Protein AF-A0A382BC80-F1 (afdb_monomer_lite)

Secondary structure (DSSP, 8-state):
------S-TT---EE--EEEEE-TTS-EEEEE---EE-TTPEEE-HHHHHHHHHHHHTHHHHHHTT-TT--SS--TT--HHHHH-SSBPTTT-SBHHHHHHHHHHHS-TTT-EEEHHHHHHHHHHHHHHTTTTSTTTTT--B-----TTTTSHHHHHHHHHHSGGGTB----TTTTTTS-TTTTT--TT-STTTGGGTSSSTTHHHHHHHHHHHHHGGGSPTT-TT-----SSHHHHHHHHHHHHHHTS--HHHHHHHHHTTHHHHHHHHHTTTSPPTTT--S--TTS--GGGGGSSPPPPP--GGGSGGGTSPPPPPGGGHHHHHHHH---------

Foldseek 3Di:
DPDPPPPDLFAWDWAWDKDWDADPVRDIAIDTDQTGTQRLAREAAPVVLVVQLVVQQCVLQVVVVPDPPDPDDRDRPDGLCVVQHQQADPPPRGGRSSVVSLVCLQVVNNRRYDYVLVVVVVCVVVVQVRQPPHPCNVPAADQEAQPVNCPDPRVLVSNVVVVCNVRYDFDDDCPCVPAPPVPVVGTQNRALLRVLCYDCNLCVLLVLQLVVQQVLLVVDPPPPPLSQADRPGSVSSNSSSSQCSVAWDDGSVSNCVSVVVSPVSVVQCVVVVNDDRPPSSPPPDPPPDDPVCPPPDDDPDRQDSCNDPSNVDRIDHGPSSPVSCCVVPPDPPPPPPD

Organism: NCBI:txid408172

Radius of gyration: 24.52 Å; chains: 1; bounding box: 61×73×69 Å

pLDDT: mean 74.84, std 18.4, range [27.25, 95.31]

Sequence (338 aa):
MPSTPVKNQKEARGCFLVAGGLDENGDLTVNKARPLCYNEQMVVGPVTFQEALDAEAERPKKETRRRPGWTSGGKDGATYQAEFGSDPDPVTGRPKYEEEIRKKVQDRSKDAKRCVTDLIDYCIEQGKEMYDGTDGEDKWMCYHDALPAWNSKEAQDHLKKTGYQDRFIRIVGKNNSKVAKIYKDSKPGSSQEMSRGCDSFGFAHFEVAMHQNLVVSTVFPYGDERRVFNRGTPKECWYLMDETWMHCAPTAESLVQDFEGFVPVCEKVVEEKGHLVPDEDFRTGRRYVRAADKWKGFRKTNVKARDTIATQTMPKVHPLLKDAEEIFFGDDTDSDDE

Structure (mmCIF, N/CA/C/O backbone):
data_AF-A0A382BC80-F1
#
_entry.id   AF-A0A382BC80-F1
#
loop_
_atom_site.group_PDB
_atom_site.id
_atom_site.type_symbol
_atom_site.label_atom_id
_atom_site.label_alt_id
_atom_site.label_comp_id
_atom_site.label_asym_id
_atom_site.label_entity_id
_atom_site.label_seq_id
_atom_site.pdbx_PDB_ins_code
_atom_site.Cartn_x
_atom_site.Cartn_y
_atom_site.Cartn_z
_atom_site.occupancy
_atom_site.B_iso_or_equiv
_atom_site.auth_seq_id
_atom_site.auth_comp_id
_atom_site.auth_asym_id
_atom_site.auth_atom_id
_atom_site.pdbx_PDB_model_num
ATOM 1 N N . MET A 1 1 ? 2.949 10.750 21.935 1.00 27.25 1 MET A N 1
ATOM 2 C CA . MET A 1 1 ? 3.232 9.413 21.351 1.00 27.25 1 MET A CA 1
ATOM 3 C C . MET A 1 1 ? 4.403 9.551 20.383 1.00 27.25 1 MET A C 1
ATOM 5 O O . MET A 1 1 ? 4.570 10.657 19.879 1.00 27.25 1 MET A O 1
ATOM 9 N N . PRO A 1 2 ? 5.198 8.505 20.097 1.00 29.16 2 PRO A N 1
ATOM 10 C CA . PRO A 1 2 ? 6.164 8.551 19.004 1.00 29.16 2 PRO A CA 1
ATOM 11 C C . PRO A 1 2 ? 5.426 8.408 17.665 1.00 29.16 2 PRO A C 1
ATOM 13 O O . PRO A 1 2 ? 5.221 7.300 17.173 1.00 29.16 2 PRO A O 1
ATOM 16 N N . SER A 1 3 ? 5.005 9.528 17.078 1.00 35.59 3 SER A N 1
ATOM 17 C CA . SER A 1 3 ? 4.735 9.570 15.641 1.00 35.59 3 SER A CA 1
ATOM 18 C C . SER A 1 3 ? 6.051 9.314 14.909 1.00 35.59 3 SER A C 1
ATOM 20 O O . SER A 1 3 ? 7.062 9.938 15.229 1.00 35.59 3 SER A O 1
ATOM 22 N N . THR A 1 4 ? 6.068 8.391 13.948 1.00 35.22 4 THR A N 1
ATOM 23 C CA . THR A 1 4 ? 7.231 8.201 13.071 1.00 35.22 4 THR A CA 1
ATOM 24 C C . THR A 1 4 ? 7.348 9.441 12.182 1.00 35.22 4 THR A C 1
ATOM 26 O O . THR A 1 4 ? 6.479 9.633 11.328 1.00 35.22 4 THR A O 1
ATOM 29 N N . PRO A 1 5 ? 8.361 10.315 12.348 1.00 34.22 5 PRO A N 1
ATOM 30 C CA . PRO A 1 5 ? 8.456 11.510 11.524 1.00 34.22 5 PRO A CA 1
ATOM 31 C C . PRO A 1 5 ? 8.799 11.082 10.098 1.00 34.22 5 PRO A C 1
ATOM 33 O O . PRO A 1 5 ? 9.716 10.278 9.906 1.00 34.22 5 PRO A O 1
ATOM 36 N N . VAL A 1 6 ? 8.076 11.604 9.103 1.00 38.03 6 VAL A N 1
ATOM 37 C CA . VAL A 1 6 ? 8.356 11.323 7.688 1.00 38.03 6 VAL A CA 1
ATOM 38 C C . VAL A 1 6 ? 9.756 11.835 7.370 1.00 38.03 6 VAL A C 1
ATOM 40 O O . VAL A 1 6 ? 9.992 13.040 7.320 1.00 38.03 6 VAL A O 1
ATOM 43 N N . LYS A 1 7 ? 10.704 10.906 7.222 1.00 35.88 7 LYS A N 1
ATOM 44 C CA . LYS A 1 7 ? 12.125 11.249 7.149 1.00 35.88 7 LYS A CA 1
ATOM 45 C C . LYS A 1 7 ? 12.532 11.779 5.777 1.00 35.88 7 LYS A C 1
ATOM 47 O O . LYS A 1 7 ? 13.457 12.580 5.702 1.00 35.88 7 LYS A O 1
ATOM 52 N N . ASN A 1 8 ? 11.799 11.390 4.733 1.00 43.62 8 ASN A N 1
ATOM 53 C CA . ASN A 1 8 ? 11.882 11.964 3.398 1.00 43.62 8 ASN A CA 1
ATOM 54 C C . ASN A 1 8 ? 10.460 12.233 2.872 1.00 43.62 8 ASN A C 1
ATOM 56 O O . ASN A 1 8 ? 9.680 11.302 2.696 1.00 43.62 8 ASN A O 1
ATOM 60 N N . GLN A 1 9 ? 10.133 13.483 2.525 1.00 45.62 9 GLN A N 1
ATOM 61 C CA . GLN A 1 9 ? 8.932 13.835 1.735 1.00 45.62 9 GLN A CA 1
ATOM 62 C C . GLN A 1 9 ? 9.118 13.489 0.237 1.00 45.62 9 GLN A C 1
ATOM 64 O O . GLN A 1 9 ? 8.720 14.240 -0.644 1.00 45.62 9 GLN A O 1
ATOM 69 N N . LYS A 1 10 ? 9.823 12.388 -0.057 1.00 62.50 10 LYS A N 1
ATOM 70 C CA . LYS A 1 10 ? 10.202 11.943 -1.410 1.00 62.50 10 LYS A CA 1
ATOM 71 C C . LYS A 1 10 ? 10.087 10.420 -1.587 1.00 62.50 10 LYS A C 1
ATOM 73 O O . LYS A 1 10 ? 10.739 9.841 -2.447 1.00 62.50 10 LYS A O 1
ATOM 78 N N . GLU A 1 11 ? 9.296 9.771 -0.741 1.00 75.00 11 GLU A N 1
ATOM 79 C CA . GLU A 1 11 ? 9.032 8.332 -0.793 1.00 75.00 11 GLU A CA 1
ATOM 80 C C . GLU A 1 11 ? 7.699 8.087 -1.511 1.00 75.00 11 GLU A C 1
ATOM 82 O O . GLU A 1 11 ? 6.689 8.695 -1.146 1.00 75.00 11 GLU A O 1
ATOM 87 N N . ALA A 1 12 ? 7.699 7.196 -2.507 1.00 82.44 12 ALA A N 1
ATOM 88 C CA . ALA A 1 12 ? 6.468 6.634 -3.056 1.00 82.44 12 ALA A CA 1
ATOM 89 C C . ALA A 1 12 ? 5.866 5.642 -2.046 1.00 82.44 12 ALA A C 1
ATOM 91 O O . ALA A 1 12 ? 6.607 4.939 -1.352 1.00 82.44 12 ALA A O 1
ATOM 92 N N . ARG A 1 13 ? 4.538 5.646 -1.891 1.00 85.12 13 ARG A N 1
ATOM 93 C CA . ARG A 1 13 ? 3.821 4.935 -0.823 1.00 85.12 13 ARG A CA 1
ATOM 94 C C . ARG A 1 13 ? 2.393 4.592 -1.231 1.00 85.12 13 ARG A C 1
ATOM 96 O O . ARG A 1 13 ? 1.655 5.459 -1.696 1.00 85.12 13 ARG A O 1
ATOM 103 N N . GLY A 1 14 ? 1.975 3.370 -0.925 1.00 88.69 14 GLY A N 1
ATOM 104 C CA . GLY A 1 14 ? 0.593 2.935 -1.071 1.00 88.69 14 GLY A CA 1
ATOM 105 C C . GLY A 1 14 ? 0.314 1.617 -0.359 1.00 88.69 14 GLY A C 1
ATOM 106 O O . GLY A 1 14 ? 1.230 1.006 0.195 1.00 88.69 14 GLY A O 1
ATOM 107 N N . CYS A 1 15 ? -0.951 1.199 -0.367 1.00 89.31 15 CYS A N 1
ATOM 108 C CA . CYS A 1 15 ? -1.377 -0.113 0.112 1.00 89.31 15 CYS A CA 1
ATOM 109 C C . CYS A 1 15 ? -1.493 -1.067 -1.080 1.00 89.31 15 CYS A C 1
ATOM 111 O O . CYS A 1 15 ? -2.318 -0.863 -1.971 1.00 89.31 15 CYS A O 1
ATOM 113 N N . PHE A 1 16 ? -0.644 -2.089 -1.078 1.00 88.88 16 PHE A N 1
ATOM 114 C CA . PHE A 1 16 ? -0.588 -3.151 -2.073 1.00 88.88 16 PHE A CA 1
ATOM 115 C C . PHE A 1 16 ? -1.300 -4.373 -1.484 1.00 88.88 16 PHE A C 1
ATOM 117 O O . PHE A 1 16 ? -1.010 -4.748 -0.348 1.00 88.88 16 PHE A O 1
ATOM 124 N N . LEU A 1 17 ? -2.254 -4.952 -2.216 1.00 89.12 17 LEU A N 1
ATOM 125 C CA . LEU A 1 17 ? -3.055 -6.092 -1.759 1.00 89.12 17 LEU A CA 1
ATOM 126 C C . LEU A 1 17 ? -3.102 -7.163 -2.840 1.00 89.12 17 LEU A C 1
ATOM 128 O O . LEU A 1 17 ? -3.272 -6.857 -4.024 1.00 89.12 17 LEU A O 1
ATOM 132 N N . VAL A 1 18 ? -2.961 -8.412 -2.412 1.00 87.75 18 VAL A N 1
ATOM 133 C CA . VAL A 1 18 ? -2.912 -9.576 -3.288 1.00 87.75 18 VAL A CA 1
ATOM 134 C C . VAL A 1 18 ? -3.436 -10.812 -2.567 1.00 87.75 18 VAL A C 1
ATOM 136 O O . VAL A 1 18 ? -3.191 -10.992 -1.374 1.00 87.75 18 VAL A O 1
ATOM 139 N N . ALA A 1 19 ? -4.137 -11.657 -3.312 1.00 86.38 19 ALA A N 1
ATOM 140 C CA . ALA A 1 19 ? -4.611 -12.968 -2.905 1.00 86.38 19 ALA A CA 1
ATOM 141 C C . ALA A 1 19 ? -4.027 -14.037 -3.839 1.00 86.38 19 ALA A C 1
ATOM 143 O O . ALA A 1 19 ? -3.973 -13.844 -5.054 1.00 86.38 19 ALA A O 1
ATOM 144 N N . GLY A 1 20 ? -3.603 -15.164 -3.267 1.00 81.19 20 GLY A N 1
ATOM 145 C CA . GLY A 1 20 ? -3.364 -16.398 -4.016 1.00 81.19 20 GLY A CA 1
ATOM 146 C C . GLY A 1 20 ? -4.635 -17.246 -4.051 1.00 81.19 20 GLY A C 1
ATOM 147 O O . GLY A 1 20 ? -5.389 -17.259 -3.073 1.00 81.19 20 GLY A O 1
ATOM 148 N N . GLY A 1 21 ? -4.863 -17.950 -5.156 1.00 77.88 21 GLY A N 1
ATOM 149 C CA . GLY A 1 21 ? -6.016 -18.828 -5.351 1.00 77.88 21 GLY A CA 1
ATOM 150 C C . GLY A 1 21 ? -5.695 -20.038 -6.227 1.00 77.88 21 GLY A C 1
ATOM 151 O O . GLY A 1 21 ? -4.556 -20.229 -6.655 1.00 77.88 21 GLY A O 1
ATOM 152 N N . LEU A 1 22 ? -6.726 -20.837 -6.494 1.00 80.31 22 LEU A N 1
ATOM 153 C CA . LEU A 1 22 ? -6.746 -21.865 -7.534 1.00 80.31 22 LEU A CA 1
ATOM 154 C C . LEU A 1 22 ? -7.885 -21.530 -8.502 1.00 80.31 22 LEU A C 1
ATOM 156 O O . LEU A 1 22 ? -8.909 -21.000 -8.064 1.00 80.31 22 LEU A O 1
ATOM 160 N N . ASP A 1 23 ? -7.705 -21.798 -9.792 1.00 80.69 23 ASP A N 1
ATOM 161 C CA . ASP A 1 23 ? -8.778 -21.680 -10.786 1.00 80.69 23 ASP A CA 1
ATOM 162 C C . ASP A 1 23 ? -9.662 -22.947 -10.858 1.00 80.69 23 ASP A C 1
ATOM 164 O O . ASP A 1 23 ? -9.546 -23.863 -10.042 1.00 80.69 23 ASP A O 1
ATOM 168 N N . GLU A 1 24 ? -10.555 -23.009 -11.851 1.00 79.88 24 GLU A N 1
ATOM 169 C CA . GLU A 1 24 ? -11.426 -24.168 -12.102 1.00 79.88 24 GLU A CA 1
ATOM 170 C C . GLU A 1 24 ? -10.680 -25.446 -12.542 1.00 79.88 24 GLU A C 1
ATOM 172 O O . GLU A 1 24 ? -11.234 -26.543 -12.438 1.00 79.88 24 GLU A O 1
ATOM 177 N N . ASN A 1 25 ? -9.428 -25.325 -12.995 1.00 84.12 25 ASN A N 1
ATOM 178 C CA . ASN A 1 25 ? -8.555 -26.435 -13.385 1.00 84.12 25 ASN A CA 1
ATOM 179 C C . ASN A 1 25 ? -7.682 -26.925 -12.213 1.00 84.12 25 ASN A C 1
ATOM 181 O O . ASN A 1 25 ? -7.168 -28.046 -12.251 1.00 84.12 25 ASN A O 1
ATOM 185 N N . GLY A 1 26 ? -7.548 -26.114 -11.159 1.00 79.56 26 GLY A N 1
ATOM 186 C CA . GLY A 1 26 ? -6.637 -26.338 -10.038 1.00 79.56 26 GLY A CA 1
ATOM 187 C C . GLY A 1 26 ? -5.258 -25.697 -10.226 1.00 79.56 26 GLY A C 1
ATOM 188 O O . GLY A 1 26 ? -4.344 -26.022 -9.466 1.00 79.56 26 GLY A O 1
ATOM 189 N N . ASP A 1 27 ? -5.099 -24.799 -11.200 1.00 81.88 27 ASP A N 1
ATOM 190 C CA . ASP A 1 27 ? -3.867 -24.049 -11.441 1.00 81.88 27 ASP A CA 1
ATOM 191 C C . ASP A 1 27 ? -3.770 -22.818 -10.522 1.00 81.88 27 ASP A C 1
ATOM 193 O O . ASP A 1 27 ? -4.765 -22.182 -10.164 1.00 81.88 27 ASP A O 1
ATOM 197 N N . LEU A 1 28 ? -2.542 -22.471 -10.124 1.00 81.81 28 LEU A N 1
ATOM 198 C CA . LEU A 1 28 ? -2.263 -21.376 -9.192 1.00 81.81 28 LEU A CA 1
ATOM 199 C C . LEU A 1 28 ? -2.546 -20.000 -9.812 1.00 81.81 28 LEU A C 1
ATOM 201 O O . LEU A 1 28 ? -1.935 -19.606 -10.805 1.00 81.81 28 LEU A O 1
ATOM 205 N N . THR A 1 29 ? -3.413 -19.222 -9.163 1.00 84.25 29 THR A N 1
ATOM 206 C CA . THR A 1 29 ? -3.808 -17.874 -9.599 1.00 84.25 29 THR A CA 1
ATOM 207 C C . THR A 1 29 ? -3.410 -16.787 -8.603 1.00 84.25 29 THR A C 1
ATOM 209 O O . THR A 1 29 ? -3.150 -17.041 -7.424 1.00 84.25 29 THR A O 1
ATOM 212 N N . VAL A 1 30 ? -3.339 -15.544 -9.094 1.00 85.94 30 VAL A N 1
ATOM 213 C CA . VAL A 1 30 ? -2.952 -14.363 -8.313 1.00 85.94 30 VAL A CA 1
ATOM 214 C C . VAL A 1 30 ? -3.874 -13.174 -8.606 1.00 85.94 30 VAL A C 1
ATOM 216 O O . VAL A 1 30 ? -3.756 -12.508 -9.637 1.00 85.94 30 VAL A O 1
ATOM 219 N N . ASN A 1 31 ? -4.772 -12.871 -7.667 1.00 88.62 31 ASN A N 1
ATOM 220 C CA . ASN A 1 31 ? -5.699 -11.740 -7.749 1.00 88.62 31 ASN A CA 1
ATOM 221 C C . ASN A 1 31 ? -5.071 -10.512 -7.075 1.00 88.62 31 ASN A C 1
ATOM 223 O O . ASN A 1 31 ? -4.723 -10.559 -5.896 1.00 88.62 31 ASN A O 1
ATOM 227 N N . LYS A 1 32 ? -4.907 -9.406 -7.812 1.00 90.38 32 LYS A N 1
ATOM 228 C CA . LYS A 1 32 ? -4.209 -8.188 -7.354 1.00 90.38 32 LYS A CA 1
ATOM 229 C C . LYS A 1 32 ? -5.126 -6.973 -7.395 1.00 90.38 32 LYS A C 1
ATOM 231 O O . LYS A 1 32 ? -5.686 -6.663 -8.441 1.00 90.38 32 LYS A O 1
ATOM 236 N N . ALA A 1 33 ? -5.202 -6.252 -6.279 1.00 92.38 33 ALA A N 1
ATOM 237 C CA . ALA A 1 33 ? -5.835 -4.939 -6.223 1.00 92.38 33 ALA A CA 1
ATOM 238 C C . ALA A 1 33 ? -4.963 -3.914 -6.946 1.00 92.38 33 ALA A C 1
ATOM 240 O O . ALA A 1 33 ? -3.729 -4.005 -6.866 1.00 92.38 33 ALA A O 1
ATOM 241 N N . ARG A 1 34 ? -5.578 -2.883 -7.541 1.00 92.94 34 ARG A N 1
ATOM 242 C CA . ARG A 1 34 ? -4.823 -1.712 -8.004 1.00 92.94 34 ARG A CA 1
ATOM 243 C C . ARG A 1 34 ? -4.372 -0.878 -6.795 1.00 92.94 34 ARG A C 1
ATOM 245 O O . ARG A 1 34 ? -5.235 -0.314 -6.129 1.00 92.94 34 ARG A O 1
ATOM 252 N N . PRO A 1 35 ? -3.063 -0.753 -6.507 1.00 92.69 35 PRO A N 1
ATOM 253 C CA . PRO A 1 35 ? -2.572 -0.219 -5.238 1.00 92.69 35 PRO A CA 1
ATOM 254 C C . PRO A 1 35 ? -3.135 1.155 -4.840 1.00 92.69 35 PRO A C 1
ATOM 256 O O . PRO A 1 35 ? -3.089 2.122 -5.603 1.00 92.69 35 PRO A O 1
ATOM 259 N N . LEU A 1 36 ? -3.594 1.283 -3.590 1.00 92.25 36 LEU A N 1
ATOM 260 C CA . LEU A 1 36 ? -4.103 2.550 -3.059 1.00 92.25 36 LEU A CA 1
ATOM 261 C C . LEU A 1 36 ? -2.944 3.513 -2.792 1.00 92.25 36 LEU A C 1
ATOM 263 O O . LEU A 1 36 ? -2.253 3.404 -1.776 1.00 92.25 36 LEU A O 1
ATOM 267 N N . CYS A 1 37 ? -2.764 4.487 -3.679 1.00 90.62 37 CYS A N 1
ATOM 268 C CA . CYS A 1 37 ? -1.764 5.541 -3.546 1.00 90.62 37 CYS A CA 1
ATOM 269 C C . CYS A 1 37 ? -2.016 6.441 -2.319 1.00 90.62 37 CYS A C 1
ATOM 271 O O . CYS A 1 37 ? -3.111 6.976 -2.129 1.00 90.62 37 CYS A O 1
ATOM 273 N N . TYR A 1 38 ? -0.972 6.668 -1.519 1.00 88.44 38 TYR A N 1
ATOM 274 C CA . TYR A 1 38 ? -0.916 7.716 -0.491 1.00 88.44 38 TYR A CA 1
ATOM 275 C C . TYR A 1 38 ? 0.472 8.386 -0.436 1.00 88.44 38 TYR A C 1
ATOM 277 O O . TYR A 1 38 ? 1.005 8.709 0.630 1.00 88.44 38 TYR A O 1
ATOM 285 N N . ASN A 1 39 ? 1.065 8.616 -1.614 1.00 85.62 39 ASN A N 1
ATOM 286 C CA . ASN A 1 39 ? 2.289 9.405 -1.792 1.00 85.62 39 ASN A CA 1
ATOM 287 C C . ASN A 1 39 ? 2.233 10.724 -1.006 1.00 85.62 39 ASN A C 1
ATOM 289 O O . ASN A 1 39 ? 1.199 11.382 -0.967 1.00 85.62 39 ASN A O 1
ATOM 293 N N . GLU A 1 40 ? 3.354 11.116 -0.394 1.00 81.31 40 GLU A N 1
ATOM 294 C CA . GLU A 1 40 ? 3.505 12.342 0.419 1.00 81.31 40 GLU A CA 1
ATOM 295 C C . GLU A 1 40 ? 2.624 12.414 1.695 1.00 81.31 40 GLU A C 1
ATOM 297 O O . GLU A 1 40 ? 2.912 13.211 2.591 1.00 81.31 40 GLU A O 1
ATOM 302 N N . GLN A 1 41 ? 1.628 11.535 1.863 1.00 86.81 41 GLN A N 1
ATOM 303 C CA . GLN A 1 41 ? 0.736 11.495 3.024 1.00 86.81 41 GLN A CA 1
ATOM 304 C C . GLN A 1 41 ? 1.353 10.748 4.223 1.00 86.81 41 GLN A C 1
ATOM 306 O O . GLN A 1 41 ? 2.115 9.779 4.103 1.00 86.81 41 GLN A O 1
ATOM 311 N N . MET A 1 42 ? 0.985 11.191 5.427 1.00 88.88 42 MET A N 1
ATOM 312 C CA . MET A 1 42 ? 1.214 10.490 6.689 1.00 88.88 42 MET A CA 1
ATOM 313 C C . MET A 1 42 ? -0.045 9.702 7.079 1.00 88.88 42 MET A C 1
ATOM 315 O O . MET A 1 42 ? -1.099 10.293 7.312 1.00 88.88 42 MET A O 1
ATOM 319 N N . VAL A 1 43 ? 0.064 8.377 7.203 1.00 90.06 43 VAL A N 1
ATOM 320 C CA . VAL A 1 43 ? -1.019 7.546 7.756 1.00 90.06 43 VAL A CA 1
ATOM 321 C C . VAL A 1 43 ? -1.140 7.815 9.261 1.00 90.06 43 VAL A C 1
ATOM 323 O O . VAL A 1 43 ? -0.171 7.652 10.006 1.00 90.06 43 VAL A O 1
ATOM 326 N N . VAL A 1 44 ? -2.323 8.235 9.712 1.00 92.44 44 VAL A N 1
ATOM 327 C CA . VAL A 1 44 ? -2.617 8.607 11.108 1.00 92.44 44 VAL A CA 1
ATOM 328 C C . VAL A 1 44 ? -3.847 7.873 11.652 1.00 92.44 44 VAL A C 1
ATOM 330 O O . VAL A 1 44 ? -4.681 7.374 10.898 1.00 92.44 44 VAL A O 1
ATOM 333 N N . GLY A 1 45 ? -3.957 7.790 12.982 1.00 93.38 45 GLY A N 1
ATOM 334 C CA . GLY A 1 45 ? -5.140 7.233 13.646 1.00 93.38 45 GLY A CA 1
ATOM 335 C C . GLY A 1 45 ? -6.351 8.180 13.582 1.00 93.38 45 GLY A C 1
ATOM 336 O O . GLY A 1 45 ? -6.157 9.380 13.364 1.00 93.38 45 GLY A O 1
ATOM 337 N N . PRO A 1 46 ? -7.582 7.685 13.825 1.00 94.50 46 PRO A N 1
ATOM 338 C CA . PRO A 1 46 ? -8.814 8.456 13.620 1.00 94.50 46 PRO A CA 1
ATOM 339 C C . PRO A 1 46 ? -8.865 9.792 14.366 1.00 94.50 46 PRO A C 1
ATOM 341 O O . PRO A 1 46 ? -9.258 10.795 13.782 1.00 94.50 46 PRO A O 1
ATOM 344 N N . VAL A 1 47 ? -8.400 9.831 15.621 1.00 94.44 47 VAL A N 1
ATOM 345 C CA . VAL 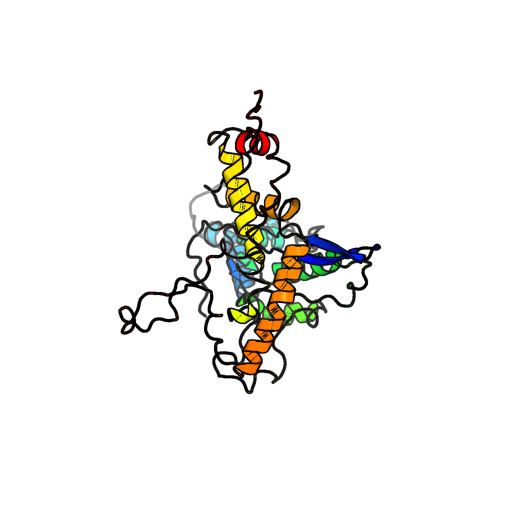A 1 47 ? -8.377 11.059 16.441 1.00 94.44 47 VAL A CA 1
ATOM 346 C C . VAL A 1 47 ? -7.542 12.151 15.768 1.00 94.44 47 VAL A C 1
ATOM 348 O O . VAL A 1 47 ? -8.038 13.241 15.519 1.00 94.44 47 VAL A O 1
ATOM 351 N N . THR A 1 48 ? -6.304 11.836 15.382 1.00 93.62 48 THR A N 1
ATOM 352 C CA . THR A 1 48 ? -5.387 12.786 14.728 1.00 93.62 48 THR A CA 1
ATOM 353 C C . THR A 1 48 ? -5.788 13.129 13.293 1.00 93.62 48 THR A C 1
ATOM 355 O O . THR A 1 48 ? -5.348 14.147 12.754 1.00 93.62 48 THR A O 1
ATOM 358 N N . PHE A 1 49 ? -6.639 12.315 12.663 1.00 94.69 49 PHE A N 1
ATOM 359 C CA . PHE A 1 49 ? -7.294 12.706 11.421 1.00 94.69 49 PHE A CA 1
ATOM 360 C C . PHE A 1 49 ? -8.416 13.721 11.681 1.00 94.69 49 PHE A C 1
ATOM 362 O O . PHE A 1 49 ? -8.429 14.770 11.042 1.00 94.69 49 PHE A O 1
ATOM 369 N N . GLN A 1 50 ? -9.289 13.472 12.664 1.00 93.94 50 GLN A N 1
ATOM 370 C CA . GLN A 1 50 ? -10.362 14.397 13.042 1.00 93.94 50 GLN A CA 1
ATOM 371 C C . GLN A 1 50 ? -9.815 15.755 13.507 1.00 93.94 50 GLN A C 1
ATOM 373 O O . GLN A 1 50 ? -10.252 16.783 13.005 1.00 93.94 50 GLN A O 1
ATOM 378 N N . GLU A 1 51 ? -8.774 15.768 14.347 1.00 93.94 51 GLU A N 1
ATOM 379 C CA . GLU A 1 51 ? -8.056 16.988 14.757 1.00 93.94 51 GLU A CA 1
ATOM 380 C C . GLU A 1 51 ? -7.587 17.830 13.552 1.00 93.94 51 GLU A C 1
ATOM 382 O O . GLU A 1 51 ? -7.555 19.061 13.622 1.00 93.94 51 GLU A O 1
ATOM 387 N N . ALA A 1 52 ? -7.229 17.186 12.433 1.00 92.94 52 ALA A N 1
ATOM 388 C CA . ALA A 1 52 ? -6.823 17.863 11.204 1.00 92.94 52 ALA A CA 1
ATOM 389 C C . ALA A 1 52 ? -8.017 18.353 10.362 1.00 92.94 52 ALA A C 1
ATOM 391 O O . ALA A 1 52 ? -7.925 19.441 9.790 1.00 92.94 52 ALA A O 1
ATOM 392 N N . LEU A 1 53 ? -9.125 17.599 10.314 1.00 92.75 53 LEU A N 1
ATOM 393 C CA . LEU A 1 53 ? -10.383 18.037 9.693 1.00 92.75 53 LEU A CA 1
ATOM 394 C C . LEU A 1 53 ? -10.943 19.269 10.421 1.00 92.75 53 LEU A C 1
ATOM 396 O O . LEU A 1 53 ? -11.204 20.288 9.786 1.00 92.75 53 LEU A O 1
ATOM 400 N N . ASP A 1 54 ? -11.039 19.219 11.751 1.00 91.69 54 ASP A N 1
ATOM 401 C CA . ASP A 1 54 ? -11.560 20.303 12.594 1.00 91.69 54 ASP A CA 1
ATOM 402 C C . ASP A 1 54 ? -10.699 21.572 12.471 1.00 91.69 54 ASP A C 1
ATOM 404 O O . ASP A 1 54 ? -11.204 22.691 12.328 1.00 91.69 54 ASP A O 1
ATOM 408 N N . ALA A 1 55 ? -9.369 21.411 12.476 1.00 89.69 55 ALA A N 1
ATOM 409 C CA . ALA A 1 55 ? -8.435 22.521 12.304 1.00 89.69 55 ALA A CA 1
ATOM 410 C C . ALA A 1 55 ? -8.583 23.219 10.940 1.00 89.69 55 ALA A C 1
ATOM 412 O O . ALA A 1 55 ? -8.391 24.440 10.870 1.00 89.69 55 ALA A O 1
ATOM 413 N N . GLU A 1 56 ? -8.935 22.466 9.892 1.00 90.31 56 GLU A N 1
ATOM 414 C CA . GLU A 1 56 ? -9.147 22.969 8.535 1.00 90.31 56 GLU A CA 1
ATOM 415 C C . GLU A 1 56 ? -10.555 23.545 8.325 1.00 90.31 56 GLU A C 1
ATOM 417 O O . GLU A 1 56 ? -10.680 24.608 7.719 1.00 90.31 56 GLU A O 1
ATOM 422 N N . ALA A 1 57 ? -11.599 22.943 8.903 1.00 87.25 57 ALA A N 1
ATOM 423 C CA . ALA A 1 57 ? -12.955 23.502 8.939 1.00 87.25 57 ALA A CA 1
ATOM 424 C C . ALA A 1 57 ? -12.975 24.908 9.573 1.00 87.25 57 ALA A C 1
ATOM 426 O O . ALA A 1 57 ? -13.678 25.816 9.119 1.00 87.25 57 ALA A O 1
ATOM 427 N N . GLU A 1 58 ? -12.137 25.115 10.592 1.00 85.69 58 GLU A N 1
ATOM 428 C CA . GLU A 1 58 ? -11.924 26.403 11.251 1.00 85.69 58 GLU A CA 1
ATOM 429 C C . GLU A 1 58 ? -10.946 27.342 10.516 1.00 85.69 58 GLU A C 1
ATOM 431 O O . GLU A 1 58 ? -10.741 28.478 10.958 1.00 85.69 58 GLU A O 1
ATOM 436 N N . ARG A 1 59 ? -10.306 26.921 9.416 1.00 80.94 59 ARG A N 1
ATOM 437 C CA . ARG A 1 59 ? -9.304 27.741 8.713 1.00 80.94 59 ARG A CA 1
ATOM 438 C C . ARG A 1 59 ? -9.904 28.993 8.046 1.00 80.94 59 ARG A C 1
ATOM 440 O O . ARG A 1 59 ? -9.371 30.072 8.323 1.00 80.94 59 ARG A O 1
ATOM 447 N N . PRO A 1 60 ? -10.998 28.935 7.253 1.00 74.56 60 PRO A N 1
ATOM 448 C CA . PRO A 1 60 ? -11.564 30.128 6.605 1.00 74.56 60 PRO A CA 1
ATOM 449 C C . PRO A 1 60 ? -11.921 31.248 7.599 1.00 74.56 60 PRO A C 1
ATOM 451 O O . PRO A 1 60 ? -11.639 32.422 7.357 1.00 74.56 60 PRO A O 1
ATOM 454 N N . LYS A 1 61 ? -12.425 30.869 8.782 1.00 68.00 61 LYS A N 1
ATOM 455 C CA . LYS A 1 61 ? -12.769 31.760 9.9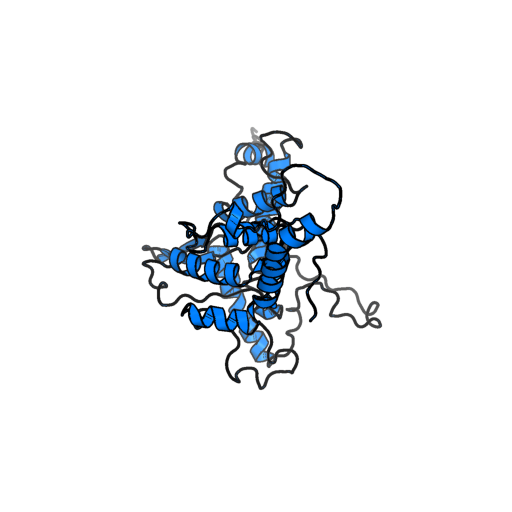09 1.00 68.00 61 LYS A CA 1
ATOM 456 C C . LYS A 1 61 ? -11.550 32.449 10.552 1.00 68.00 61 LYS A C 1
ATOM 458 O O . LYS A 1 61 ? -11.686 33.489 11.198 1.00 68.00 61 LYS A O 1
ATOM 463 N N . LYS A 1 62 ? -10.354 31.863 10.417 1.00 59.00 62 LYS A N 1
ATOM 464 C CA . LYS A 1 62 ? -9.078 32.400 10.932 1.00 59.00 62 LYS A CA 1
ATOM 465 C C . LYS A 1 62 ? -8.350 33.257 9.895 1.00 59.00 62 LYS A C 1
ATOM 467 O O . LYS A 1 62 ? -7.612 34.166 10.273 1.00 59.00 62 LYS A O 1
ATOM 472 N N . GLU A 1 63 ? -8.538 32.970 8.608 1.00 58.62 63 GLU A N 1
ATOM 473 C CA . GLU A 1 63 ? -7.848 33.657 7.511 1.00 58.62 63 GLU A CA 1
ATOM 474 C C . GLU A 1 63 ? -8.492 35.020 7.198 1.00 58.62 63 GLU A C 1
ATOM 476 O O . GLU A 1 63 ? -7.769 36.010 7.074 1.00 58.62 63 GLU A O 1
ATOM 481 N N . THR A 1 64 ? -9.829 35.115 7.239 1.00 53.41 64 THR A N 1
ATOM 482 C CA . THR A 1 64 ? -10.578 36.394 7.233 1.00 53.41 64 THR A CA 1
ATOM 483 C C . THR A 1 64 ? -10.130 37.328 8.362 1.00 53.41 64 THR A C 1
ATOM 485 O O . THR A 1 64 ? -9.752 38.474 8.118 1.00 53.41 64 THR A O 1
ATOM 488 N N . ARG A 1 65 ? -10.043 36.814 9.596 1.00 51.72 65 ARG A N 1
ATOM 489 C CA . ARG A 1 65 ? -9.579 37.560 10.785 1.00 51.72 65 ARG A CA 1
ATOM 490 C C . ARG A 1 65 ? -8.145 38.108 10.705 1.00 51.72 65 ARG A C 1
ATOM 492 O O . ARG A 1 65 ? -7.783 38.932 11.542 1.00 51.72 65 ARG A O 1
ATOM 499 N N . ARG A 1 66 ? -7.311 37.657 9.760 1.00 50.28 66 ARG A N 1
ATOM 500 C CA . ARG A 1 66 ? -5.878 38.009 9.684 1.00 50.28 66 ARG A CA 1
ATOM 501 C C . ARG A 1 66 ? -5.522 39.112 8.683 1.00 50.28 66 ARG A C 1
ATOM 503 O O . ARG A 1 66 ? -4.355 39.499 8.644 1.00 50.28 66 ARG A O 1
ATOM 510 N N . ARG A 1 67 ? -6.471 39.640 7.900 1.00 47.78 67 ARG A N 1
ATOM 511 C CA . ARG A 1 67 ? -6.218 40.724 6.923 1.00 47.78 67 ARG A CA 1
ATOM 512 C C . ARG A 1 67 ? -7.136 41.948 7.111 1.00 47.78 67 ARG A C 1
ATOM 514 O O . ARG A 1 67 ? -7.924 42.253 6.214 1.00 47.78 67 ARG A O 1
ATOM 521 N N . PRO A 1 68 ? -7.027 42.688 8.233 1.00 42.34 68 PRO A N 1
ATOM 522 C CA . PRO A 1 68 ? -7.737 43.955 8.411 1.00 42.34 68 PRO A CA 1
ATOM 523 C C . PRO A 1 68 ? -7.192 45.011 7.432 1.00 42.34 68 PRO A C 1
ATOM 525 O O . PRO A 1 68 ? -6.195 45.670 7.711 1.00 42.34 68 PRO A O 1
ATOM 528 N N . GLY A 1 69 ? -7.825 45.138 6.261 1.00 44.19 69 GLY A N 1
ATOM 529 C CA . GLY A 1 69 ? -7.449 46.117 5.232 1.00 44.19 69 GLY A CA 1
ATOM 530 C C . GLY A 1 69 ? -7.572 45.662 3.772 1.00 44.19 69 GLY A C 1
ATOM 531 O O . GLY A 1 69 ? -7.342 46.479 2.887 1.00 44.19 69 GLY A O 1
ATOM 532 N N . TRP A 1 70 ? -7.934 44.404 3.479 1.00 37.09 70 TRP A N 1
ATOM 533 C CA . TRP A 1 70 ? -8.151 43.950 2.092 1.00 37.09 70 TRP A CA 1
ATOM 534 C C . TRP A 1 70 ? -9.644 43.884 1.739 1.00 37.09 70 TRP A C 1
ATOM 536 O O . TRP A 1 70 ? -10.300 42.851 1.864 1.00 37.09 70 TRP A O 1
ATOM 546 N N . THR A 1 71 ? -10.195 45.022 1.315 1.00 45.16 71 THR A N 1
ATOM 547 C CA . THR A 1 71 ? -11.599 45.173 0.902 1.00 45.16 71 THR A CA 1
ATOM 548 C C . THR A 1 71 ? -11.845 44.588 -0.491 1.00 45.16 71 THR A C 1
ATOM 550 O O . THR A 1 71 ? -11.933 45.321 -1.476 1.00 45.16 71 THR A O 1
ATOM 553 N N . SER A 1 72 ? -11.971 43.263 -0.584 1.00 36.00 72 SER A N 1
ATOM 554 C CA . SER A 1 72 ? -12.345 42.574 -1.828 1.00 36.00 72 SER A CA 1
ATOM 555 C C . SER A 1 72 ? -13.153 41.293 -1.570 1.00 36.00 72 SER A C 1
ATOM 557 O O . SER A 1 72 ? -12.590 40.211 -1.419 1.00 36.00 72 SER A O 1
ATOM 559 N N . GLY A 1 73 ? -14.485 41.412 -1.530 1.00 39.12 73 GLY A N 1
ATOM 560 C CA . GLY A 1 73 ? -15.444 40.308 -1.727 1.00 39.12 73 GLY A CA 1
ATOM 561 C C . GLY A 1 73 ? -15.526 39.185 -0.678 1.00 39.12 73 GLY A C 1
ATOM 562 O O . GLY A 1 73 ? -16.472 38.402 -0.727 1.00 39.12 73 GLY A O 1
ATOM 563 N N . GLY A 1 74 ? -14.587 39.085 0.265 1.00 39.28 74 GLY A N 1
ATOM 564 C CA . GLY A 1 74 ? -14.592 38.047 1.299 1.00 39.28 74 GLY A CA 1
ATOM 565 C C . GLY A 1 74 ? -15.796 38.176 2.232 1.00 39.28 74 GLY A C 1
ATOM 566 O O . GLY A 1 74 ? -15.851 39.103 3.035 1.00 39.28 74 GLY A O 1
ATOM 567 N N . LYS A 1 75 ? -16.752 37.244 2.138 1.00 43.91 75 LYS A N 1
ATOM 568 C CA . LYS A 1 75 ? -17.904 37.177 3.048 1.00 43.91 75 LYS A CA 1
ATOM 569 C C . LYS A 1 75 ? -17.429 36.873 4.471 1.00 43.91 75 LYS A C 1
ATOM 571 O O . LYS A 1 75 ? -16.836 35.817 4.711 1.00 43.91 75 LYS A O 1
ATOM 576 N N . ASP A 1 76 ? -17.747 37.752 5.418 1.00 43.56 76 ASP A N 1
ATOM 577 C CA . ASP A 1 76 ? -17.641 37.429 6.840 1.00 43.56 76 ASP A CA 1
ATOM 578 C C . ASP A 1 76 ? -18.458 36.165 7.145 1.00 43.56 76 ASP A C 1
ATOM 580 O O . ASP A 1 76 ? -19.602 36.022 6.715 1.00 43.56 76 ASP A O 1
ATOM 584 N N . GLY A 1 77 ? -17.848 35.219 7.862 1.00 52.97 77 GLY A N 1
ATOM 585 C CA . GLY A 1 77 ? -18.477 33.933 8.167 1.00 52.97 77 GLY A CA 1
ATOM 586 C C . GLY A 1 77 ? -18.454 32.894 7.039 1.00 52.97 77 GLY A C 1
ATOM 587 O O . GLY A 1 77 ? -19.177 31.908 7.147 1.00 52.97 77 GLY A O 1
ATOM 588 N N . ALA A 1 78 ? -17.630 33.052 5.994 1.00 62.78 78 ALA A N 1
ATOM 589 C CA . ALA A 1 78 ? -17.399 31.986 5.014 1.00 62.78 78 ALA A CA 1
ATOM 590 C C . ALA A 1 78 ? -16.988 30.659 5.695 1.00 62.78 78 ALA A C 1
ATOM 592 O O . ALA A 1 78 ? -16.034 30.609 6.478 1.00 62.78 78 ALA A O 1
ATOM 593 N N . THR A 1 79 ? -17.709 29.581 5.384 1.00 78.44 79 THR A N 1
ATOM 594 C CA . THR A 1 79 ? -17.434 28.205 5.821 1.00 78.44 79 THR A CA 1
ATOM 595 C C . THR A 1 79 ? -17.492 27.271 4.619 1.00 78.44 79 THR A C 1
ATOM 597 O O . THR A 1 79 ? -18.233 27.538 3.675 1.00 78.44 79 THR A O 1
ATOM 600 N N . TYR A 1 80 ? -16.792 26.133 4.685 1.00 82.19 80 TYR A N 1
ATOM 601 C CA . TYR A 1 80 ? -16.904 25.078 3.670 1.00 82.19 80 TYR A CA 1
ATOM 602 C C . TYR A 1 80 ? -18.375 24.670 3.428 1.00 82.19 80 TYR A C 1
ATOM 604 O O . TYR A 1 80 ? -18.780 24.469 2.289 1.00 82.19 80 TYR A O 1
ATOM 612 N N . GLN A 1 81 ? -19.210 24.629 4.475 1.00 84.06 81 GLN A N 1
ATOM 613 C CA . GLN A 1 81 ? -20.642 24.327 4.356 1.00 84.06 81 GLN A CA 1
ATOM 614 C C . GLN A 1 81 ? -21.410 25.357 3.505 1.00 84.06 81 GLN A C 1
ATOM 616 O O . GLN A 1 81 ? -22.292 24.982 2.736 1.00 84.06 81 GLN A O 1
ATOM 621 N N . ALA A 1 82 ? -21.067 26.644 3.615 1.00 81.75 82 ALA A N 1
ATOM 622 C CA . ALA A 1 82 ? -21.683 27.726 2.842 1.00 81.75 82 ALA A CA 1
ATOM 623 C C . ALA A 1 82 ? -21.114 27.875 1.414 1.00 81.75 82 ALA A C 1
ATOM 625 O O . ALA A 1 82 ? -21.677 28.622 0.615 1.00 81.75 82 ALA A O 1
ATOM 626 N N . GLU A 1 83 ? -20.001 27.202 1.108 1.00 81.69 83 GLU A N 1
ATOM 627 C CA . GLU A 1 83 ? -19.321 27.232 -0.194 1.00 81.69 83 GLU A CA 1
ATOM 628 C C . GLU A 1 83 ? -19.639 25.989 -1.044 1.00 81.69 83 GLU A C 1
ATOM 630 O O . GLU A 1 83 ? -19.938 26.121 -2.228 1.00 81.69 83 GLU A O 1
ATOM 635 N N . PHE A 1 84 ? -19.646 24.797 -0.434 1.00 83.88 84 PHE A N 1
ATOM 636 C CA . PHE A 1 84 ? -19.805 23.503 -1.119 1.00 83.88 84 PHE A CA 1
ATOM 637 C C . PHE A 1 84 ? -21.149 22.802 -0.850 1.00 83.88 84 PHE A C 1
ATOM 639 O O . PHE A 1 84 ? -21.474 21.821 -1.519 1.00 83.88 84 PHE A O 1
ATOM 646 N N . GLY A 1 85 ? -21.949 23.312 0.094 1.00 83.44 85 GLY A N 1
ATOM 647 C CA . GLY A 1 85 ? -23.264 22.769 0.442 1.00 83.44 85 GLY A CA 1
ATOM 648 C C . GLY A 1 85 ? -23.222 21.529 1.343 1.00 83.44 85 GLY A C 1
ATOM 649 O O . GLY A 1 85 ? -22.174 20.923 1.569 1.00 83.44 85 GLY A O 1
ATOM 650 N N . SER A 1 86 ? -24.390 21.164 1.881 1.00 89.62 86 SER A N 1
ATOM 651 C CA . SER A 1 86 ? -24.577 20.010 2.781 1.00 89.62 86 SER A CA 1
ATOM 652 C C . SER A 1 86 ? -25.164 18.769 2.110 1.00 89.62 86 SER A C 1
ATOM 654 O O . SER A 1 86 ? -25.370 17.774 2.801 1.00 89.62 86 SER A O 1
ATOM 656 N N . ASP A 1 87 ? -25.429 18.799 0.801 1.00 88.75 87 ASP A N 1
ATOM 657 C CA . ASP A 1 87 ? -25.864 17.600 0.078 1.00 88.75 87 ASP A CA 1
ATOM 658 C C . ASP A 1 87 ? -24.810 16.491 0.231 1.00 88.75 87 ASP A C 1
ATOM 660 O O . ASP A 1 87 ? -23.611 16.802 0.211 1.00 88.75 87 ASP A O 1
ATOM 664 N N . PRO A 1 88 ? -25.211 15.213 0.323 1.00 86.00 88 PRO A N 1
ATOM 665 C CA . PRO A 1 88 ? -24.265 14.112 0.258 1.00 86.00 88 PRO A CA 1
ATOM 666 C C . PRO A 1 88 ? -23.567 14.066 -1.108 1.00 86.00 88 PRO A C 1
ATOM 668 O O . PRO A 1 88 ? -24.162 14.345 -2.155 1.00 86.00 88 PRO A O 1
ATOM 671 N N . ASP A 1 89 ? -22.295 13.694 -1.088 1.00 84.69 89 ASP A N 1
ATOM 672 C CA . ASP A 1 89 ? -21.551 13.241 -2.253 1.00 84.69 89 ASP A CA 1
ATOM 673 C C . ASP A 1 89 ? -22.104 11.878 -2.727 1.00 84.69 89 ASP A C 1
ATOM 675 O O . ASP A 1 89 ? -22.365 11.007 -1.889 1.00 84.69 89 ASP A O 1
ATOM 679 N N . PRO A 1 90 ? -22.311 11.662 -4.041 1.00 77.44 90 PRO A N 1
ATOM 680 C CA . PRO A 1 90 ? -22.925 10.437 -4.553 1.00 77.44 90 PRO A CA 1
ATOM 681 C C . PRO A 1 90 ? -22.025 9.194 -4.467 1.00 77.44 90 PRO A C 1
ATOM 683 O O . PRO A 1 90 ? -22.532 8.093 -4.665 1.00 77.44 90 PRO A O 1
ATOM 686 N N . VAL A 1 91 ? -20.723 9.346 -4.197 1.00 75.31 91 VAL A N 1
ATOM 687 C CA . VAL A 1 91 ? -19.769 8.236 -4.052 1.00 75.31 91 VAL A CA 1
ATOM 688 C C . VAL A 1 91 ? -19.553 7.899 -2.577 1.00 75.31 91 VAL A C 1
ATOM 690 O O . VAL A 1 91 ? -19.612 6.731 -2.203 1.00 75.31 91 VAL A O 1
ATOM 693 N N . THR A 1 92 ? -19.320 8.898 -1.717 1.00 76.38 92 THR A N 1
ATOM 694 C CA . THR A 1 92 ? -18.979 8.645 -0.299 1.00 76.38 92 THR A CA 1
ATOM 695 C C . THR A 1 92 ? -20.163 8.726 0.664 1.00 76.38 92 THR A C 1
ATOM 697 O O . THR A 1 92 ? -20.038 8.320 1.822 1.00 76.38 92 THR A O 1
ATOM 700 N N . GLY A 1 93 ? -21.290 9.301 0.235 1.00 81.31 93 GLY A N 1
ATOM 701 C CA . GLY A 1 93 ? -22.456 9.579 1.078 1.00 81.31 93 GLY A CA 1
ATOM 702 C C . GLY A 1 93 ? -22.243 10.666 2.142 1.00 81.31 93 GLY A C 1
ATOM 703 O O . GLY A 1 93 ? -23.191 11.006 2.853 1.00 81.31 93 GLY A O 1
ATOM 704 N N . ARG A 1 94 ? -21.032 11.229 2.277 1.00 84.62 94 ARG A N 1
ATOM 705 C CA . ARG A 1 94 ? -20.734 12.317 3.227 1.00 84.62 94 ARG A CA 1
ATOM 706 C C . ARG A 1 94 ? -21.127 13.670 2.630 1.00 84.62 94 ARG A C 1
ATOM 708 O O . ARG A 1 94 ? -21.085 13.810 1.410 1.00 84.62 94 ARG A O 1
ATOM 715 N N . PRO A 1 95 ? -21.471 14.692 3.433 1.00 90.31 95 PRO A N 1
ATOM 716 C CA . PRO A 1 95 ? -21.733 16.030 2.909 1.00 90.31 95 PRO A CA 1
ATOM 717 C C . PRO A 1 95 ? -20.554 16.560 2.078 1.00 90.31 95 PRO A C 1
ATOM 719 O O . PRO A 1 95 ? -19.405 16.462 2.511 1.00 90.31 95 PRO A O 1
ATOM 722 N N . LYS A 1 96 ? -20.820 17.183 0.923 1.00 87.19 96 LYS A N 1
ATOM 723 C CA . LYS A 1 96 ? -19.788 17.715 0.002 1.00 87.19 96 LYS A CA 1
ATOM 724 C C . LYS A 1 96 ? -18.741 18.597 0.694 1.00 87.19 96 LYS A C 1
ATOM 726 O O . LYS A 1 96 ? -17.556 18.525 0.369 1.00 87.19 96 LYS A O 1
ATOM 731 N N . TYR A 1 97 ? -19.158 19.401 1.677 1.00 87.12 97 TYR A N 1
ATOM 732 C CA . TYR A 1 97 ? -18.238 20.228 2.461 1.00 87.12 97 TYR A CA 1
ATOM 733 C C . TYR A 1 97 ? -17.211 19.412 3.267 1.00 87.12 97 TYR A C 1
ATOM 735 O O . TYR A 1 97 ? -16.097 19.891 3.473 1.00 87.12 97 TYR A O 1
ATOM 743 N N . GLU A 1 98 ? -17.546 18.196 3.709 1.00 88.62 98 GLU A N 1
ATOM 744 C CA . GLU A 1 98 ? -16.634 17.318 4.452 1.00 88.62 98 GLU A CA 1
ATOM 745 C C . GLU A 1 98 ? -15.608 16.663 3.534 1.00 88.62 98 GLU A C 1
ATOM 747 O O . GLU A 1 98 ? -14.449 16.551 3.928 1.00 88.62 98 GLU A O 1
ATOM 752 N N . GLU A 1 99 ? -15.982 16.298 2.304 1.00 89.25 99 GLU A N 1
ATOM 753 C CA . GLU A 1 99 ? -15.023 15.756 1.335 1.00 89.25 99 GLU A CA 1
ATOM 754 C C . GLU A 1 99 ? -14.046 16.815 0.825 1.00 89.25 99 GLU A C 1
ATOM 756 O O . GLU A 1 99 ? -12.852 16.530 0.737 1.00 89.25 99 GLU A O 1
ATOM 761 N N . GLU A 1 100 ? -14.474 18.062 0.586 1.00 89.56 100 GLU A N 1
ATOM 762 C CA . GLU A 1 100 ? -13.506 19.130 0.296 1.00 89.56 100 GLU A CA 1
ATOM 763 C C . GLU A 1 100 ? -12.588 19.401 1.501 1.00 89.56 100 GLU A C 1
ATOM 765 O O . GLU A 1 100 ? -11.383 19.527 1.304 1.00 89.56 100 GLU A O 1
ATOM 770 N N . ILE A 1 101 ? -13.065 19.377 2.754 1.00 90.12 101 ILE A N 1
ATOM 771 C CA . ILE A 1 101 ? -12.161 19.443 3.925 1.00 90.12 101 ILE A CA 1
ATOM 772 C C . ILE A 1 101 ? -11.193 18.242 3.943 1.00 90.12 101 ILE A C 1
ATOM 774 O O . ILE A 1 101 ? -9.985 18.431 4.122 1.00 90.12 101 ILE A O 1
ATOM 778 N N . ARG A 1 102 ? -11.687 17.015 3.716 1.00 91.69 102 ARG A N 1
ATOM 779 C CA . ARG A 1 102 ? -10.889 15.773 3.698 1.00 91.69 102 ARG A CA 1
ATOM 780 C C . ARG A 1 102 ? -9.775 15.846 2.657 1.00 91.69 102 ARG A C 1
ATOM 782 O O . ARG A 1 102 ? -8.614 15.602 2.981 1.00 91.69 102 ARG A O 1
ATOM 789 N N . LYS A 1 103 ? -10.118 16.276 1.447 1.00 89.31 103 LYS A N 1
ATOM 790 C CA . LYS A 1 103 ? -9.220 16.523 0.315 1.00 89.31 103 LYS A CA 1
ATOM 791 C C . LYS A 1 103 ? -8.166 17.582 0.640 1.00 89.31 103 LYS A C 1
ATOM 793 O O . LYS A 1 103 ? -6.981 17.337 0.455 1.00 89.31 103 LYS A O 1
ATOM 798 N N . LYS A 1 104 ? -8.527 18.711 1.263 1.00 89.94 104 LYS A N 1
ATOM 799 C CA . LYS A 1 104 ? -7.552 19.751 1.681 1.00 89.94 104 LYS A CA 1
ATOM 800 C C . LYS A 1 104 ? -6.608 19.277 2.797 1.00 89.94 104 LYS A C 1
ATOM 802 O O . LYS A 1 104 ? -5.512 19.829 2.929 1.00 89.94 104 LYS A O 1
ATOM 807 N N . VAL A 1 105 ? -7.003 18.271 3.583 1.00 90.62 105 VAL A N 1
ATOM 808 C CA . VAL A 1 105 ? -6.152 17.569 4.567 1.00 90.62 105 VAL A CA 1
ATOM 809 C C . VAL A 1 105 ? -5.283 16.478 3.912 1.00 90.62 105 VAL A C 1
ATOM 811 O O . VAL A 1 105 ? -4.169 16.231 4.379 1.00 90.62 105 VAL A O 1
ATOM 814 N N . GLN A 1 106 ? -5.740 15.872 2.815 1.00 89.12 106 GLN A N 1
ATOM 815 C CA . GLN A 1 106 ? -5.036 14.841 2.037 1.00 89.12 106 GLN A CA 1
ATOM 816 C C . GLN A 1 106 ? -4.044 15.406 0.996 1.00 89.12 106 GLN A C 1
ATOM 818 O O . GLN A 1 106 ? -3.010 14.785 0.760 1.00 89.12 106 GLN A O 1
ATOM 823 N N . ASP A 1 107 ? -4.293 16.596 0.442 1.00 85.62 107 ASP A N 1
ATOM 824 C CA . ASP A 1 107 ? -3.495 17.220 -0.635 1.00 85.62 107 ASP A CA 1
ATOM 825 C C . ASP A 1 107 ? -2.405 18.189 -0.124 1.00 85.62 107 ASP A C 1
ATOM 827 O O . ASP A 1 107 ? -1.634 18.766 -0.897 1.00 85.62 107 ASP A O 1
ATOM 831 N N . ARG A 1 108 ? -2.333 18.436 1.191 1.00 75.62 108 ARG A N 1
ATOM 832 C CA . ARG A 1 108 ? -1.429 19.436 1.790 1.00 75.62 108 ARG A CA 1
ATOM 833 C C . ARG A 1 108 ? 0.018 18.937 1.854 1.00 75.62 108 ARG A C 1
ATOM 835 O O . ARG A 1 108 ? 0.488 18.623 2.938 1.00 75.62 108 ARG A O 1
ATOM 842 N N . SER A 1 109 ? 0.727 18.919 0.728 1.00 66.81 109 SER A N 1
ATOM 843 C CA . SER A 1 109 ? 2.078 18.350 0.477 1.00 66.81 109 SER A CA 1
ATOM 844 C C . SER A 1 109 ? 3.148 18.323 1.593 1.00 66.81 109 SER A C 1
ATOM 846 O O . 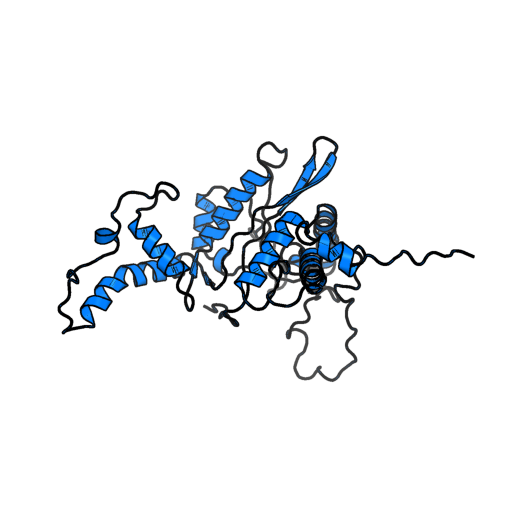SER A 1 109 ? 4.054 17.497 1.532 1.00 66.81 109 SER A O 1
ATOM 848 N N . LYS A 1 110 ? 3.097 19.183 2.623 1.00 69.69 110 LYS A N 1
ATOM 849 C CA . LYS A 1 110 ? 4.000 19.114 3.795 1.00 69.69 110 LYS A CA 1
ATOM 850 C C . LYS A 1 110 ? 3.420 18.442 5.043 1.00 69.69 110 LYS A C 1
ATOM 852 O O . LYS A 1 110 ? 4.181 17.883 5.827 1.00 69.69 110 LYS A O 1
ATOM 857 N N . ASP A 1 111 ? 2.103 18.486 5.214 1.00 81.06 111 ASP A N 1
ATOM 858 C CA . ASP A 1 111 ? 1.365 18.034 6.402 1.00 81.06 111 ASP A CA 1
ATOM 859 C C . ASP A 1 111 ? 0.215 17.075 6.047 1.00 81.06 111 ASP A C 1
ATOM 861 O O . ASP A 1 111 ? -0.675 16.843 6.871 1.00 81.06 111 ASP A O 1
ATOM 865 N N . ALA A 1 112 ? 0.217 16.547 4.824 1.00 88.25 112 ALA A N 1
ATOM 866 C CA . ALA A 1 112 ? -0.822 15.705 4.258 1.00 88.25 112 ALA A CA 1
ATOM 867 C C . ALA A 1 112 ? -1.057 14.450 5.110 1.00 88.25 112 ALA A C 1
ATOM 869 O O . ALA A 1 112 ? -0.106 13.817 5.580 1.00 88.25 112 ALA A O 1
ATOM 870 N N . LYS A 1 113 ? -2.322 14.081 5.327 1.00 91.81 113 LYS A N 1
ATOM 871 C CA . LYS A 1 113 ? -2.701 12.947 6.184 1.00 91.81 113 LYS A CA 1
ATOM 872 C C . LYS A 1 113 ? -3.677 12.019 5.479 1.00 91.81 113 LYS A C 1
ATOM 874 O O . LYS A 1 113 ? -4.583 12.484 4.799 1.00 91.81 113 LYS A O 1
ATOM 879 N N . ARG A 1 114 ? -3.541 10.717 5.731 1.00 92.06 114 ARG A N 1
ATOM 880 C CA . ARG A 1 114 ? -4.543 9.690 5.411 1.00 92.06 114 ARG A CA 1
ATOM 881 C C . ARG A 1 114 ? -5.042 9.079 6.716 1.00 92.06 114 ARG A C 1
ATOM 883 O O . ARG A 1 114 ? -4.226 8.762 7.583 1.00 92.06 114 ARG A O 1
ATOM 890 N N . CYS A 1 115 ? -6.351 8.907 6.879 1.00 93.81 115 CYS A N 1
ATOM 891 C CA . CYS A 1 115 ? -6.858 8.142 8.014 1.00 93.81 115 CYS A CA 1
ATOM 892 C C . CYS A 1 115 ? -6.563 6.656 7.793 1.00 93.81 115 CYS A C 1
ATOM 894 O O . CYS A 1 115 ? -6.783 6.146 6.698 1.00 93.81 115 CYS A O 1
ATOM 896 N N . VAL A 1 116 ? -6.113 5.943 8.824 1.00 92.94 116 VAL A N 1
ATOM 897 C CA . VAL A 1 116 ? -5.896 4.490 8.737 1.00 92.94 116 VAL A CA 1
ATOM 898 C C . VAL A 1 116 ? -7.194 3.703 8.508 1.00 92.94 116 VAL A C 1
ATOM 900 O O . VAL A 1 116 ? -7.137 2.598 7.982 1.00 92.94 116 VAL A O 1
ATOM 903 N N . THR A 1 117 ? -8.363 4.272 8.832 1.00 94.25 117 THR A N 1
ATOM 904 C CA . THR A 1 117 ? -9.663 3.669 8.479 1.00 94.25 117 THR A CA 1
ATOM 905 C C . THR A 1 117 ? -9.835 3.553 6.976 1.00 94.25 117 THR A C 1
ATOM 907 O O . THR A 1 117 ? -10.307 2.530 6.521 1.00 94.25 117 THR A O 1
ATOM 910 N N . ASP A 1 118 ? -9.361 4.533 6.203 1.00 93.06 118 ASP A N 1
ATOM 911 C CA . ASP A 1 118 ? -9.466 4.504 4.742 1.00 93.06 118 ASP A CA 1
ATOM 912 C C . ASP A 1 118 ? -8.676 3.328 4.139 1.00 93.06 118 ASP A C 1
ATOM 914 O O . ASP A 1 118 ? -9.049 2.817 3.091 1.00 93.06 118 ASP A O 1
ATOM 918 N N . LEU A 1 119 ? -7.594 2.893 4.802 1.00 92.88 119 LEU A N 1
ATOM 919 C CA . LEU A 1 119 ? -6.837 1.701 4.410 1.00 92.88 119 LEU A CA 1
ATOM 920 C C . LEU A 1 119 ? -7.542 0.420 4.888 1.00 92.88 119 LEU A C 1
ATOM 922 O O . LEU A 1 119 ? -7.567 -0.553 4.149 1.00 92.88 119 LEU A O 1
ATOM 926 N N . ILE A 1 120 ? -8.133 0.417 6.091 1.00 93.12 120 ILE A N 1
ATOM 927 C CA . ILE A 1 120 ? -8.951 -0.705 6.595 1.00 93.12 120 ILE A CA 1
ATOM 928 C C . ILE A 1 120 ? -10.142 -0.967 5.663 1.00 93.12 120 ILE A C 1
ATOM 930 O O . ILE A 1 120 ? -10.373 -2.109 5.277 1.00 93.12 120 ILE A O 1
ATOM 934 N N . ASP A 1 121 ? -10.871 0.086 5.295 1.00 94.25 121 ASP A N 1
ATOM 935 C CA . ASP A 1 121 ? -12.068 0.019 4.457 1.00 94.25 121 ASP A CA 1
ATOM 936 C C . ASP A 1 121 ? -11.710 -0.473 3.047 1.00 94.25 121 ASP A C 1
ATOM 938 O O . ASP A 1 121 ? -12.325 -1.419 2.563 1.00 94.25 121 ASP A O 1
ATOM 942 N N . TYR A 1 122 ? -10.637 0.062 2.452 1.00 94.00 122 TYR A N 1
ATOM 943 C CA . TYR A 1 122 ? -10.079 -0.412 1.181 1.00 94.00 122 TYR A CA 1
ATOM 944 C C . TYR A 1 122 ? -9.623 -1.885 1.236 1.00 94.00 122 TYR A C 1
ATOM 946 O O . TYR A 1 122 ? -9.910 -2.650 0.318 1.00 94.00 122 TYR A O 1
ATOM 954 N N . CYS A 1 123 ? -8.984 -2.334 2.326 1.00 93.56 123 CYS A N 1
ATOM 955 C CA . CYS A 1 123 ? -8.644 -3.753 2.503 1.00 93.56 123 CYS A CA 1
ATOM 956 C C . CYS A 1 123 ? -9.879 -4.663 2.597 1.00 93.56 123 CYS A C 1
ATOM 958 O O . CYS A 1 123 ? -9.806 -5.820 2.193 1.00 93.56 123 CYS A O 1
ATOM 960 N N . ILE A 1 124 ? -11.001 -4.172 3.131 1.00 94.25 124 ILE A N 1
ATOM 961 C CA . ILE A 1 124 ? -12.265 -4.923 3.212 1.00 94.25 124 ILE A CA 1
ATOM 962 C C . ILE A 1 124 ? -12.990 -4.933 1.862 1.00 94.25 124 ILE A C 1
ATOM 964 O O . ILE A 1 124 ? -13.589 -5.942 1.501 1.00 94.25 124 ILE A O 1
ATOM 968 N N . GLU A 1 125 ? -12.951 -3.824 1.127 1.00 94.69 125 GLU A N 1
ATOM 969 C CA . GLU A 1 125 ? -13.515 -3.681 -0.217 1.00 94.69 125 GLU A CA 1
ATOM 970 C C . GLU A 1 125 ? -12.807 -4.613 -1.208 1.00 94.69 125 GLU A C 1
ATOM 972 O O . GLU A 1 125 ? -13.430 -5.526 -1.748 1.00 94.69 125 GLU A O 1
ATOM 977 N N . GLN A 1 126 ? -11.485 -4.477 -1.344 1.00 94.00 126 GLN A N 1
ATOM 978 C CA . GLN A 1 126 ? -10.673 -5.338 -2.210 1.00 94.00 126 GLN A CA 1
ATOM 979 C C . GLN A 1 126 ? -10.633 -6.794 -1.720 1.00 94.00 126 GLN A C 1
ATOM 981 O O . GLN A 1 126 ? -10.594 -7.713 -2.530 1.00 94.00 126 GLN A O 1
ATOM 986 N N . GLY A 1 127 ? -10.696 -7.023 -0.402 1.00 92.44 127 GLY A N 1
ATOM 987 C CA . GLY A 1 127 ? -10.798 -8.365 0.178 1.00 92.44 127 GLY A CA 1
ATOM 988 C C . GLY A 1 127 ? -12.101 -9.090 -0.174 1.00 92.44 127 GLY A C 1
ATOM 989 O O . GLY A 1 127 ? -12.111 -10.314 -0.212 1.00 92.44 127 GLY A O 1
ATOM 990 N N . LYS A 1 128 ? -13.184 -8.364 -0.481 1.00 93.12 128 LYS A N 1
ATOM 991 C CA . LYS A 1 128 ? -14.381 -8.959 -1.093 1.00 93.12 128 LYS A CA 1
ATOM 992 C C . LYS A 1 128 ? -14.173 -9.182 -2.585 1.00 93.12 128 LYS A C 1
ATOM 994 O O . LYS A 1 128 ? -14.322 -10.305 -3.037 1.00 93.12 128 LYS A O 1
ATOM 999 N N . GLU A 1 129 ? -13.761 -8.150 -3.320 1.00 93.12 129 GLU A N 1
ATOM 1000 C CA . GLU A 1 129 ? -13.588 -8.204 -4.78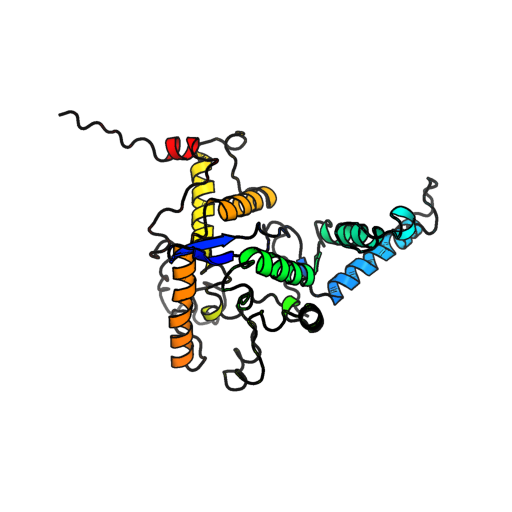2 1.00 93.12 129 GLU A CA 1
ATOM 1001 C C . GLU A 1 129 ? -12.650 -9.340 -5.245 1.00 93.12 129 GLU A C 1
ATOM 1003 O O . GLU A 1 129 ? -12.926 -10.001 -6.239 1.00 93.12 129 GLU A O 1
ATOM 1008 N N . MET A 1 130 ? -11.578 -9.631 -4.498 1.00 91.06 130 MET A N 1
ATOM 1009 C CA . MET A 1 130 ? -10.638 -10.725 -4.802 1.00 91.06 130 MET A CA 1
ATOM 1010 C C . MET A 1 130 ? -11.190 -12.141 -4.612 1.00 91.06 130 MET A C 1
ATOM 1012 O O . MET A 1 130 ? -10.599 -13.081 -5.150 1.00 91.06 130 MET A O 1
ATOM 1016 N N . TYR A 1 131 ? -12.230 -12.297 -3.791 1.00 89.38 131 TYR A N 1
ATOM 1017 C CA . TYR A 1 131 ? -12.740 -13.587 -3.320 1.00 89.38 131 TYR A CA 1
ATOM 1018 C C . TYR A 1 131 ? -14.237 -13.798 -3.625 1.00 89.38 131 TYR A C 1
ATOM 1020 O O . TYR A 1 131 ? -14.757 -14.862 -3.292 1.00 89.38 131 TYR A O 1
ATOM 1028 N N . ASP A 1 132 ? -14.910 -12.835 -4.259 1.00 91.31 132 ASP A N 1
ATOM 1029 C CA . ASP A 1 132 ? -16.310 -12.897 -4.703 1.00 91.31 132 ASP A CA 1
ATOM 1030 C C . ASP A 1 132 ? -16.564 -14.146 -5.565 1.00 91.31 132 ASP A C 1
ATOM 1032 O O . ASP A 1 132 ? -15.836 -14.409 -6.525 1.00 91.31 132 ASP A O 1
ATOM 1036 N N . GLY A 1 133 ? -17.546 -14.969 -5.190 1.00 87.50 133 GLY A N 1
ATOM 1037 C CA . GLY A 1 133 ? -17.863 -16.219 -5.886 1.00 87.50 133 GLY A CA 1
ATOM 1038 C C . GLY A 1 133 ? -16.835 -17.350 -5.724 1.00 87.50 133 GLY A C 1
ATOM 1039 O O . GLY A 1 133 ? -16.978 -18.388 -6.371 1.00 87.50 133 GLY A O 1
ATOM 1040 N N . THR A 1 134 ? -15.812 -17.193 -4.876 1.00 86.44 134 THR A N 1
ATOM 1041 C CA . THR A 1 134 ? -14.799 -18.233 -4.612 1.00 86.44 134 THR A CA 1
ATOM 1042 C C . THR A 1 134 ? -15.105 -19.032 -3.343 1.00 86.44 134 THR A C 1
ATOM 1044 O O . THR A 1 134 ? -15.729 -18.538 -2.404 1.00 86.44 134 THR A O 1
ATOM 1047 N N . ASP A 1 135 ? -14.523 -20.229 -3.216 1.00 84.06 135 ASP A N 1
ATOM 1048 C CA . ASP A 1 135 ? -14.501 -20.977 -1.946 1.00 84.06 135 ASP A CA 1
ATOM 1049 C C . ASP A 1 135 ? -13.876 -20.185 -0.771 1.00 84.06 135 ASP A C 1
ATOM 1051 O O . ASP A 1 135 ? -14.051 -20.554 0.397 1.00 84.06 135 ASP A O 1
ATOM 1055 N N . GLY A 1 136 ? -13.147 -19.101 -1.052 1.00 83.81 136 GLY A N 1
ATOM 1056 C CA . GLY A 1 136 ? -12.549 -18.200 -0.072 1.00 83.81 136 GLY A CA 1
ATOM 1057 C C . GLY A 1 136 ? -13.432 -17.028 0.375 1.00 83.81 136 GLY A C 1
ATOM 1058 O O . GLY A 1 136 ? -13.065 -16.389 1.361 1.00 83.81 136 GLY A O 1
ATOM 1059 N N . GLU A 1 137 ? -14.577 -16.756 -0.267 1.00 89.25 137 GLU A N 1
ATOM 1060 C CA . GLU A 1 137 ? -15.425 -15.568 -0.015 1.00 89.25 137 GLU A CA 1
ATOM 1061 C C . GLU A 1 137 ? -15.751 -15.393 1.477 1.00 89.25 137 GLU A C 1
ATOM 1063 O O . GLU A 1 137 ? -15.482 -14.360 2.090 1.00 89.25 137 GLU A O 1
ATOM 1068 N N . ASP A 1 138 ? -16.221 -16.476 2.094 1.00 87.44 138 ASP A N 1
ATOM 1069 C CA . ASP A 1 138 ? -16.583 -16.544 3.507 1.00 87.44 138 ASP A CA 1
ATOM 1070 C C . ASP A 1 138 ? -15.410 -16.940 4.424 1.00 87.44 138 ASP A C 1
ATOM 1072 O O . ASP A 1 138 ? -15.604 -17.173 5.621 1.00 87.44 138 ASP A O 1
ATOM 1076 N N . LYS A 1 139 ? -14.172 -17.032 3.916 1.00 86.88 139 LYS A N 1
ATOM 1077 C CA . LYS A 1 139 ? -13.020 -17.641 4.624 1.00 86.88 139 LYS A CA 1
ATOM 1078 C C . LYS A 1 139 ? -11.714 -16.832 4.587 1.00 86.88 139 LYS A C 1
ATOM 1080 O O . LYS A 1 139 ? -10.809 -17.163 5.352 1.00 86.88 139 LYS A O 1
ATOM 1085 N N . TRP A 1 140 ? -11.601 -15.793 3.758 1.00 88.50 140 TRP A N 1
ATOM 1086 C CA . TRP A 1 140 ? -10.362 -15.019 3.613 1.00 88.50 140 TRP A CA 1
ATOM 1087 C C . TRP A 1 140 ? -9.902 -14.346 4.914 1.00 88.50 140 TRP A C 1
ATOM 1089 O O . TRP A 1 140 ? -10.697 -14.026 5.804 1.00 88.50 140 TRP A O 1
ATOM 1099 N N . MET A 1 141 ? -8.587 -14.131 5.000 1.00 86.62 141 MET A N 1
ATOM 1100 C CA . MET A 1 141 ? -7.902 -13.524 6.138 1.00 86.62 141 MET A CA 1
ATOM 1101 C C . MET A 1 141 ? -6.878 -12.497 5.644 1.00 86.62 141 MET A C 1
ATOM 1103 O O . MET A 1 141 ? -5.965 -12.836 4.897 1.00 86.62 141 MET A O 1
ATOM 1107 N N . CYS A 1 142 ? -6.986 -11.247 6.090 1.00 86.19 142 CYS A N 1
ATOM 1108 C CA . CYS A 1 142 ? -6.012 -10.207 5.780 1.00 86.19 142 CYS A CA 1
ATOM 1109 C C . CYS A 1 142 ? -4.832 -10.257 6.765 1.00 86.19 142 CYS A C 1
ATOM 1111 O O . CYS A 1 142 ? -4.996 -10.032 7.973 1.00 86.19 142 CYS A O 1
ATOM 1113 N N . TYR A 1 143 ? -3.632 -10.510 6.233 1.00 80.19 143 TYR A N 1
ATOM 1114 C CA . TYR A 1 143 ? -2.370 -10.177 6.893 1.00 80.19 143 TYR A CA 1
ATOM 1115 C C . TYR A 1 143 ? -1.951 -8.749 6.515 1.00 80.19 143 TYR A C 1
ATOM 1117 O O . TYR A 1 143 ? -2.201 -8.310 5.395 1.00 80.19 143 TYR A O 1
ATOM 1125 N N . HIS A 1 144 ? -1.359 -8.001 7.452 1.00 79.50 144 HIS A N 1
ATOM 1126 C CA . HIS A 1 144 ? -0.985 -6.602 7.225 1.00 79.50 144 HIS A CA 1
ATOM 1127 C C . HIS A 1 144 ? 0.252 -6.174 8.036 1.00 79.50 144 HIS A C 1
ATOM 1129 O O . HIS A 1 144 ? 0.524 -6.708 9.115 1.00 79.50 144 HIS A O 1
ATOM 1135 N N . ASP A 1 145 ? 0.973 -5.158 7.547 1.00 71.62 145 ASP A N 1
ATOM 1136 C CA . ASP A 1 145 ? 2.142 -4.576 8.226 1.00 71.62 145 ASP A CA 1
ATOM 1137 C C . ASP A 1 145 ? 1.787 -3.911 9.577 1.00 71.62 145 ASP A C 1
ATOM 1139 O O . ASP A 1 145 ? 0.650 -3.497 9.837 1.00 71.62 145 ASP A O 1
ATOM 1143 N N . ALA A 1 146 ? 2.796 -3.760 10.437 1.00 71.19 146 ALA A N 1
ATOM 1144 C CA . ALA A 1 146 ? 2.750 -3.307 11.827 1.00 71.19 146 ALA A CA 1
ATOM 1145 C C . ALA A 1 146 ? 2.360 -1.829 12.048 1.00 71.19 146 ALA A C 1
ATOM 1147 O O . ALA A 1 146 ? 2.768 -1.222 13.051 1.00 71.19 146 ALA A O 1
ATOM 1148 N N . LEU A 1 147 ? 1.569 -1.233 11.150 1.00 78.88 147 LEU A N 1
ATOM 1149 C CA . LEU A 1 147 ? 1.147 0.166 11.177 1.00 78.88 147 LEU A CA 1
ATOM 1150 C C . LEU A 1 147 ? 0.652 0.572 12.582 1.00 78.88 147 LEU A C 1
ATOM 1152 O O . LEU A 1 147 ? -0.378 0.076 13.062 1.00 78.88 147 LEU A O 1
ATOM 1156 N N . PRO A 1 148 ? 1.349 1.496 13.282 1.00 81.25 148 PRO A N 1
ATOM 1157 C CA . PRO A 1 148 ? 1.025 1.796 14.671 1.00 81.25 148 PRO A CA 1
ATOM 1158 C C . PRO A 1 148 ? -0.394 2.333 14.868 1.00 81.25 148 PRO A C 1
ATOM 1160 O O . PRO A 1 148 ? -1.011 1.991 15.877 1.00 81.25 148 PRO A O 1
ATOM 1163 N N . ALA A 1 149 ? -0.892 3.101 13.891 1.00 86.69 149 ALA A N 1
ATOM 1164 C CA . ALA A 1 149 ? -2.232 3.684 13.845 1.00 86.69 149 ALA A CA 1
ATOM 1165 C C . ALA A 1 149 ? -3.354 2.640 13.710 1.00 86.69 149 ALA A C 1
ATOM 1167 O O . ALA A 1 149 ? -4.396 2.796 14.334 1.00 86.69 149 ALA A O 1
ATOM 1168 N N . TRP A 1 150 ? -3.126 1.551 12.967 1.00 86.25 150 TRP A N 1
ATOM 1169 C CA . TRP A 1 150 ? -4.093 0.458 12.746 1.00 86.25 150 TRP A CA 1
ATOM 1170 C C . TRP A 1 150 ? -4.511 -0.234 14.051 1.00 86.25 150 TRP A C 1
ATOM 1172 O O . TRP A 1 150 ? -5.607 -0.766 14.214 1.00 86.25 150 TRP A O 1
ATOM 1182 N N . ASN A 1 151 ? -3.593 -0.189 15.012 1.00 82.56 151 ASN A N 1
ATOM 1183 C CA . ASN A 1 151 ? -3.717 -0.754 16.342 1.00 82.56 151 ASN A CA 1
ATOM 1184 C C . ASN A 1 151 ? -4.069 0.324 17.394 1.00 82.56 151 ASN A C 1
ATOM 1186 O O . ASN A 1 151 ? -3.838 0.106 18.584 1.00 82.56 151 ASN A O 1
ATOM 1190 N N . SER A 1 152 ? -4.576 1.499 16.990 1.00 86.50 152 SER A N 1
ATOM 1191 C CA . SER A 1 152 ? -5.227 2.425 17.930 1.00 86.50 152 SER A CA 1
ATOM 1192 C C . SER A 1 152 ? -6.577 1.851 18.366 1.00 86.50 152 SER A C 1
ATOM 1194 O O . SER A 1 152 ? -7.182 1.043 17.655 1.00 86.50 152 SER A O 1
ATOM 1196 N N . LYS A 1 153 ? -7.070 2.272 19.537 1.00 88.88 153 LYS A N 1
ATOM 1197 C CA . LYS A 1 153 ? -8.375 1.826 20.038 1.00 88.88 153 LYS A CA 1
ATOM 1198 C C . LYS A 1 153 ? -9.481 2.172 19.038 1.00 88.88 153 LYS A C 1
ATOM 1200 O O . LYS A 1 153 ? -10.336 1.346 18.758 1.00 88.88 153 LYS A O 1
ATOM 1205 N N . GLU A 1 154 ? -9.426 3.369 18.473 1.00 93.06 154 GLU A N 1
ATOM 1206 C CA . GLU A 1 154 ? -10.434 3.935 17.581 1.00 93.06 154 GLU A CA 1
ATOM 1207 C C . GLU A 1 154 ? -10.415 3.255 16.208 1.00 93.06 154 GLU A C 1
ATOM 1209 O O . GLU A 1 154 ? -11.476 2.996 15.650 1.00 93.06 154 GLU A O 1
ATOM 1214 N N . ALA A 1 155 ? -9.234 2.896 15.691 1.00 91.06 155 ALA A N 1
ATOM 1215 C CA . ALA A 1 155 ? -9.108 2.088 14.476 1.00 91.06 155 ALA A CA 1
ATOM 1216 C C . ALA A 1 155 ? -9.656 0.662 14.682 1.00 91.06 155 ALA A C 1
ATOM 1218 O O . ALA A 1 155 ? -10.349 0.126 13.820 1.00 91.06 155 ALA A O 1
ATOM 1219 N N . GLN A 1 156 ? -9.423 0.068 15.856 1.00 89.44 156 GLN A N 1
ATOM 1220 C CA . GLN A 1 156 ? -9.984 -1.237 16.217 1.00 89.44 156 GLN A CA 1
ATOM 1221 C C . GLN A 1 156 ? -11.492 -1.187 16.512 1.00 89.44 156 GLN A C 1
ATOM 1223 O O . GLN A 1 156 ? -12.201 -2.147 16.219 1.00 89.44 156 GLN A O 1
ATOM 1228 N N . ASP A 1 157 ? -12.003 -0.084 17.060 1.00 92.69 157 ASP A N 1
ATOM 1229 C CA . ASP A 1 157 ? -13.437 0.149 17.265 1.00 92.69 157 ASP A CA 1
ATOM 1230 C C . ASP A 1 157 ? -14.159 0.492 15.947 1.00 92.69 157 ASP A C 1
ATOM 1232 O O . ASP A 1 157 ? -15.338 0.174 15.807 1.00 92.69 157 ASP A O 1
ATOM 1236 N N . HIS A 1 158 ? -13.463 1.068 14.959 1.00 94.31 158 HIS A N 1
ATOM 1237 C CA . HIS A 1 158 ? -13.933 1.171 13.572 1.00 94.31 158 HIS A CA 1
ATOM 1238 C C . HIS A 1 158 ? -14.019 -0.209 12.918 1.00 94.31 158 HIS A C 1
ATOM 1240 O O . HIS A 1 158 ? -15.096 -0.606 12.483 1.00 94.31 158 HIS A O 1
ATOM 1246 N N . LEU A 1 159 ? -12.936 -0.992 12.952 1.00 91.62 159 LEU A N 1
ATOM 1247 C CA . LEU A 1 159 ? -12.901 -2.331 12.358 1.00 91.62 159 LEU A CA 1
ATOM 1248 C C . LEU A 1 159 ? -14.000 -3.258 12.921 1.00 91.62 159 LEU A C 1
ATOM 1250 O O . LEU A 1 159 ? -14.611 -4.004 12.161 1.00 91.62 159 LEU A O 1
ATOM 1254 N N . LYS A 1 160 ? -14.346 -3.158 14.215 1.00 92.06 160 LYS A N 1
ATOM 1255 C CA . LYS A 1 160 ? -15.519 -3.856 14.792 1.00 92.06 160 LYS A CA 1
ATOM 1256 C C . LYS A 1 160 ? -16.843 -3.491 14.117 1.00 92.06 160 LYS A C 1
ATOM 1258 O O . LYS A 1 160 ? -17.665 -4.375 13.912 1.00 92.06 160 LYS A O 1
ATOM 1263 N N . LYS A 1 161 ? -17.065 -2.213 13.787 1.00 94.94 161 LYS A N 1
ATOM 1264 C CA . LYS A 1 161 ? -18.314 -1.738 13.161 1.00 94.94 161 LYS A CA 1
ATOM 1265 C C . LYS A 1 161 ? -18.486 -2.241 11.731 1.00 94.94 161 LYS A C 1
ATOM 1267 O O . LYS A 1 161 ? -19.619 -2.385 11.296 1.00 94.94 161 LYS A O 1
ATOM 1272 N N . THR A 1 162 ? -17.389 -2.514 11.022 1.00 93.44 162 THR A N 1
ATOM 1273 C CA . THR A 1 162 ? -17.445 -3.081 9.662 1.00 93.44 162 THR A CA 1
ATOM 1274 C C . THR A 1 162 ? -17.980 -4.517 9.635 1.00 93.44 162 THR A C 1
ATOM 1276 O O . THR A 1 162 ? -18.449 -4.966 8.597 1.00 93.44 162 THR A O 1
ATOM 1279 N N . GLY A 1 163 ? -17.889 -5.245 10.756 1.00 92.69 163 GLY A N 1
ATOM 1280 C CA . GLY A 1 163 ? -18.157 -6.683 10.846 1.00 92.69 163 GLY A CA 1
ATOM 1281 C C . GLY A 1 163 ? -16.924 -7.569 10.625 1.00 92.69 163 GLY A C 1
ATOM 1282 O O . GLY A 1 163 ? -16.865 -8.649 11.196 1.00 92.69 163 GLY A O 1
ATOM 1283 N N . TYR A 1 164 ? -15.892 -7.093 9.919 1.00 91.25 164 TYR A N 1
ATOM 1284 C CA . TYR A 1 164 ? -14.751 -7.904 9.458 1.00 91.25 164 TYR A CA 1
ATOM 1285 C C . TYR A 1 164 ? -13.604 -8.049 10.486 1.00 91.25 164 TYR A C 1
ATOM 1287 O O . TYR A 1 164 ? -12.478 -8.370 10.117 1.00 91.25 164 TYR A O 1
ATOM 1295 N N . GLN A 1 165 ? -13.819 -7.793 11.788 1.00 88.94 165 GLN A N 1
ATOM 1296 C CA . GLN A 1 165 ? -12.718 -7.799 12.779 1.00 88.94 165 GLN A CA 1
ATOM 1297 C C . GLN A 1 165 ? -12.113 -9.194 13.030 1.00 88.94 165 GLN A C 1
ATOM 1299 O O . GLN A 1 165 ? -11.009 -9.312 13.564 1.00 88.94 165 GLN A O 1
ATOM 1304 N N . ASP A 1 166 ? -12.841 -10.256 12.719 1.00 87.06 166 ASP A N 1
ATOM 1305 C CA . ASP A 1 166 ? -12.360 -11.637 12.697 1.00 87.06 166 ASP A CA 1
ATOM 1306 C C . ASP A 1 166 ? -11.411 -11.911 11.519 1.00 87.06 166 ASP A C 1
ATOM 1308 O O . ASP A 1 166 ? -10.450 -12.652 11.704 1.00 87.06 166 ASP A O 1
ATOM 1312 N N . ARG A 1 167 ? -11.608 -11.249 10.369 1.00 88.19 167 ARG A N 1
ATOM 1313 C CA . ARG A 1 167 ? -10.820 -11.447 9.137 1.00 88.19 167 ARG A CA 1
ATOM 1314 C C . ARG A 1 167 ? -9.407 -10.877 9.180 1.00 88.19 167 ARG A C 1
ATOM 1316 O O . ARG A 1 167 ? -8.571 -11.268 8.376 1.00 88.19 167 ARG A O 1
ATOM 1323 N N . PHE A 1 168 ? -9.099 -9.960 10.092 1.00 86.31 168 PHE A N 1
ATOM 1324 C CA . PHE A 1 168 ? -7.746 -9.406 10.209 1.00 86.31 168 PHE A CA 1
ATOM 1325 C C . PHE A 1 168 ? -6.919 -10.210 11.204 1.00 86.31 168 PHE A C 1
ATOM 1327 O O . PHE A 1 168 ? -7.292 -10.337 12.374 1.00 86.31 168 PHE A O 1
ATOM 1334 N N . ILE A 1 169 ? -5.769 -10.714 10.756 1.00 78.94 169 ILE A N 1
ATOM 1335 C CA . ILE A 1 169 ? -4.834 -11.452 11.608 1.00 78.94 169 ILE A CA 1
ATOM 1336 C C . ILE A 1 169 ? -4.297 -10.513 12.691 1.00 78.94 169 ILE A C 1
ATOM 1338 O O . ILE A 1 169 ? -3.670 -9.491 12.421 1.00 78.94 169 ILE A O 1
ATOM 1342 N N . ARG A 1 170 ? -4.546 -10.877 13.949 1.00 71.31 170 ARG A N 1
ATOM 1343 C CA . ARG A 1 170 ? -4.245 -10.070 15.135 1.00 71.31 170 ARG A CA 1
ATOM 1344 C C . ARG A 1 170 ? -3.855 -10.960 16.304 1.00 71.31 170 ARG A C 1
ATOM 1346 O O . ARG A 1 170 ? -4.346 -12.080 16.435 1.00 71.31 170 ARG A O 1
ATOM 1353 N N . ILE A 1 171 ? -3.038 -10.437 17.213 1.00 64.75 171 ILE A N 1
ATOM 1354 C CA . ILE A 1 171 ? -2.819 -11.105 18.497 1.00 64.75 171 ILE A CA 1
ATOM 1355 C C . ILE A 1 171 ? -4.083 -10.949 19.352 1.00 64.75 171 ILE A C 1
ATOM 1357 O O . ILE A 1 171 ? -4.521 -9.834 19.636 1.00 64.75 171 ILE A O 1
ATOM 1361 N N . VAL A 1 172 ? -4.663 -12.076 19.770 1.00 57.22 172 VAL A N 1
ATOM 1362 C CA . VAL A 1 172 ? -5.883 -12.138 20.589 1.00 57.22 172 VAL A CA 1
ATOM 1363 C C . VAL A 1 172 ? -5.664 -12.823 21.936 1.00 57.22 172 VAL A C 1
ATOM 1365 O O . VAL A 1 172 ? -4.869 -13.753 22.090 1.00 57.22 172 VAL A O 1
ATOM 1368 N N . GLY A 1 173 ? -6.441 -12.372 22.922 1.00 60.19 173 GLY A N 1
ATOM 1369 C CA . GLY A 1 173 ? -6.571 -13.018 24.223 1.00 60.19 173 GLY A CA 1
ATOM 1370 C C . GLY A 1 173 ? -5.285 -12.999 25.048 1.00 60.19 173 GLY A C 1
ATOM 1371 O O . GLY A 1 173 ? -4.682 -11.954 25.271 1.00 60.19 173 GLY A O 1
ATOM 1372 N N . LYS A 1 174 ? -4.901 -14.171 25.562 1.00 60.56 174 LYS A N 1
ATOM 1373 C CA . LYS A 1 174 ? -3.710 -14.362 26.408 1.00 60.56 174 LYS A CA 1
ATOM 1374 C C . LYS A 1 174 ? -2.635 -15.198 25.705 1.00 60.56 174 LYS A C 1
ATOM 1376 O O . LYS A 1 174 ? -1.737 -15.707 26.374 1.00 60.56 174 LYS A O 1
ATOM 1381 N N . ASN A 1 175 ? -2.708 -15.360 24.385 1.00 58.78 175 ASN A N 1
ATOM 1382 C CA . ASN A 1 175 ? -1.944 -16.390 23.677 1.00 58.78 175 ASN A CA 1
ATOM 1383 C C . ASN A 1 175 ? -0.429 -16.112 23.710 1.00 58.78 175 ASN A C 1
ATOM 1385 O O . ASN A 1 175 ? 0.348 -17.020 23.986 1.00 58.78 175 ASN A O 1
ATOM 1389 N N . ASN A 1 176 ? -0.012 -14.845 23.607 1.00 62.75 176 ASN A N 1
ATOM 1390 C CA . ASN A 1 176 ? 1.371 -14.413 23.853 1.00 62.75 176 ASN A CA 1
ATOM 1391 C C . ASN A 1 176 ? 1.612 -13.890 25.290 1.00 62.75 176 ASN A C 1
ATOM 1393 O O . ASN A 1 176 ? 2.627 -13.256 25.564 1.00 62.75 176 ASN A O 1
ATOM 1397 N N . SER A 1 177 ? 0.728 -14.160 26.259 1.00 66.31 177 SER A N 1
ATOM 1398 C CA . SER A 1 177 ? 0.934 -13.700 27.647 1.00 66.31 177 SER A CA 1
ATOM 1399 C C . SER A 1 177 ? 2.114 -14.377 28.359 1.00 66.31 177 SER A C 1
ATOM 1401 O O . SER A 1 177 ? 2.570 -13.861 29.381 1.00 66.31 177 SER A O 1
ATOM 1403 N N . LYS A 1 178 ? 2.586 -15.509 27.815 1.00 65.56 178 LYS A N 1
ATOM 1404 C CA . LYS A 1 178 ? 3.689 -16.338 28.327 1.00 65.56 178 LYS A CA 1
ATOM 1405 C C . LYS A 1 178 ? 5.022 -16.160 27.581 1.00 65.56 178 LYS A C 1
ATOM 1407 O O . LYS A 1 178 ? 6.015 -16.708 28.047 1.00 65.56 178 LYS A O 1
ATOM 1412 N N . VAL A 1 179 ? 5.066 -15.444 26.450 1.00 63.03 179 VAL A N 1
ATOM 1413 C CA . VAL A 1 179 ? 6.328 -15.226 25.709 1.00 63.03 179 VAL A CA 1
ATOM 1414 C C . VAL A 1 179 ? 7.151 -14.099 26.340 1.00 63.03 179 VAL A C 1
ATOM 1416 O O . VAL A 1 179 ? 6.674 -13.369 27.215 1.00 63.03 179 VAL A O 1
ATOM 1419 N N . ALA A 1 180 ? 8.399 -13.933 25.896 1.00 59.44 180 ALA A N 1
ATOM 1420 C CA . ALA A 1 180 ? 9.274 -12.869 26.377 1.00 59.44 180 ALA A CA 1
ATOM 1421 C C . ALA A 1 180 ? 8.641 -11.469 26.212 1.00 59.44 180 ALA A C 1
ATOM 1423 O O . ALA A 1 180 ? 7.973 -11.176 25.221 1.00 59.44 180 ALA A O 1
ATOM 1424 N N . LYS A 1 181 ? 8.915 -10.561 27.162 1.00 63.09 181 LYS A N 1
ATOM 1425 C CA . LYS A 1 181 ? 8.316 -9.208 27.248 1.00 63.09 181 LYS A CA 1
ATOM 1426 C C . LYS A 1 181 ? 8.445 -8.353 25.969 1.00 63.09 181 LYS A C 1
ATOM 1428 O O . LYS A 1 181 ? 7.702 -7.391 25.824 1.00 63.09 181 LYS A O 1
ATOM 1433 N N . ILE A 1 182 ? 9.377 -8.678 25.073 1.00 56.06 182 ILE A N 1
ATOM 1434 C CA . ILE A 1 182 ? 9.577 -7.994 23.785 1.00 56.06 182 ILE A CA 1
ATOM 1435 C C . ILE A 1 182 ? 8.568 -8.417 22.697 1.00 56.06 182 ILE A C 1
ATOM 1437 O O . ILE A 1 182 ? 8.227 -7.597 21.851 1.00 56.06 182 ILE A O 1
ATOM 1441 N N . TYR A 1 183 ? 8.060 -9.654 22.752 1.00 58.81 183 TYR A N 1
ATOM 1442 C CA . TYR A 1 183 ? 7.050 -10.200 21.830 1.00 58.81 183 TYR A CA 1
ATOM 1443 C C . TYR A 1 183 ? 5.641 -10.241 22.446 1.00 58.81 183 TYR A C 1
ATOM 1445 O O . TYR A 1 183 ? 4.646 -10.446 21.748 1.00 58.81 183 TYR A O 1
ATOM 1453 N N . LYS A 1 184 ? 5.528 -10.039 23.763 1.00 62.69 184 LYS A N 1
ATOM 1454 C CA . LYS A 1 184 ? 4.236 -9.833 24.416 1.00 62.69 184 LYS A CA 1
ATOM 1455 C C . LYS A 1 184 ? 3.619 -8.506 23.956 1.00 62.69 184 LYS A C 1
ATOM 1457 O O . LYS A 1 184 ? 4.294 -7.482 23.924 1.00 62.69 184 LYS A O 1
ATOM 1462 N N . ASP A 1 185 ? 2.328 -8.549 23.631 1.00 65.31 185 ASP A N 1
ATOM 1463 C CA . ASP A 1 185 ? 1.529 -7.440 23.093 1.00 65.31 185 ASP A CA 1
ATOM 1464 C C . ASP A 1 185 ? 2.160 -6.770 21.841 1.00 65.31 185 ASP A C 1
ATOM 1466 O O . ASP A 1 185 ? 1.911 -5.597 21.548 1.00 65.31 185 ASP A O 1
ATOM 1470 N N . SER A 1 186 ? 2.986 -7.519 21.090 1.00 64.56 186 SER A N 1
ATOM 1471 C CA . SER A 1 186 ? 3.554 -7.092 19.807 1.00 64.56 186 SER A CA 1
ATOM 1472 C C . SER A 1 186 ? 2.479 -6.996 18.715 1.00 64.56 186 SER A C 1
ATOM 1474 O O . SER A 1 186 ? 1.346 -7.452 18.876 1.00 64.56 186 SER A O 1
ATOM 1476 N N . LYS A 1 187 ? 2.820 -6.364 17.588 1.00 68.56 187 LYS A N 1
ATOM 1477 C CA . LYS A 1 187 ? 1.905 -6.214 16.446 1.00 68.56 187 LYS A CA 1
ATOM 1478 C C . LYS A 1 187 ? 2.218 -7.269 15.371 1.00 68.56 187 LYS A C 1
ATOM 1480 O O . LYS A 1 187 ? 3.396 -7.614 15.219 1.00 68.56 187 LYS A O 1
ATOM 1485 N N . PRO A 1 188 ? 1.221 -7.752 14.608 1.00 62.75 188 PRO A N 1
ATOM 1486 C CA . PRO A 1 188 ? 1.460 -8.441 13.336 1.00 62.75 188 PRO A CA 1
ATOM 1487 C C . PRO A 1 188 ? 2.489 -7.671 12.494 1.00 62.75 188 PRO A C 1
ATOM 1489 O O . PRO A 1 188 ? 2.522 -6.441 12.559 1.00 62.75 188 PRO A O 1
ATOM 1492 N N . GLY A 1 189 ? 3.397 -8.376 11.816 1.00 61.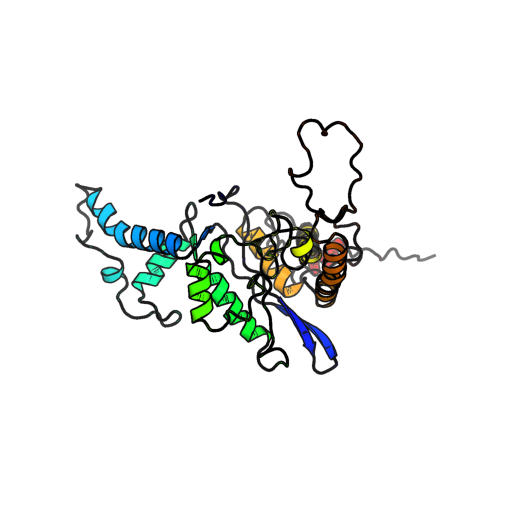59 189 GLY A N 1
ATOM 1493 C CA . GLY A 1 189 ? 4.487 -7.769 11.042 1.00 61.59 189 GLY A CA 1
ATOM 1494 C C . GLY A 1 189 ? 5.545 -6.964 11.826 1.00 61.59 189 GLY A C 1
ATOM 1495 O O . GLY A 1 189 ? 6.351 -6.285 11.194 1.00 61.59 189 GLY A O 1
ATOM 1496 N N . SER A 1 190 ? 5.570 -6.976 13.171 1.00 62.88 190 SER A N 1
ATOM 1497 C CA . SER A 1 190 ? 6.508 -6.133 13.957 1.00 62.88 190 SER A CA 1
ATOM 1498 C C . SER A 1 190 ? 7.839 -6.787 14.348 1.00 62.88 190 SER A C 1
ATOM 1500 O O . SER A 1 190 ? 8.749 -6.077 14.791 1.00 62.88 190 SER A O 1
ATOM 1502 N N . SER A 1 191 ? 7.976 -8.101 14.162 1.00 59.75 191 SER A N 1
ATOM 1503 C CA . SER A 1 191 ? 9.254 -8.820 14.214 1.00 59.75 191 SER A CA 1
ATOM 1504 C C . SER A 1 191 ? 9.538 -9.458 12.853 1.00 59.75 191 SER A C 1
ATOM 1506 O O . SER A 1 191 ? 8.612 -9.754 12.103 1.00 59.75 191 SER A O 1
ATOM 1508 N N . GLN A 1 192 ? 10.817 -9.601 12.517 1.00 57.50 192 GLN A N 1
ATOM 1509 C CA . GLN A 1 192 ? 11.296 -9.848 11.150 1.00 57.50 192 GLN A CA 1
ATOM 1510 C C . GLN A 1 192 ? 10.891 -11.237 10.651 1.00 57.50 192 GLN A C 1
ATOM 1512 O O . GLN A 1 192 ? 10.469 -11.395 9.511 1.00 57.50 192 GLN A O 1
ATOM 1517 N N . GLU A 1 193 ? 10.933 -12.203 11.565 1.00 59.09 193 GLU A N 1
ATOM 1518 C CA . GLU A 1 193 ? 10.484 -13.582 11.405 1.00 59.09 193 GLU A CA 1
ATOM 1519 C C . GLU A 1 193 ? 8.998 -13.624 11.005 1.00 59.09 193 GLU A C 1
ATOM 1521 O O . GLU A 1 193 ? 8.587 -14.401 10.148 1.00 59.09 193 GLU A O 1
ATOM 1526 N N . MET A 1 194 ? 8.193 -12.723 11.582 1.00 62.38 194 MET A N 1
ATOM 1527 C CA . MET A 1 194 ? 6.759 -12.627 11.318 1.00 62.38 194 MET A CA 1
ATOM 1528 C C . MET A 1 194 ? 6.424 -11.756 10.094 1.00 62.38 194 MET A C 1
ATOM 1530 O O . MET A 1 194 ? 5.323 -11.858 9.560 1.00 62.38 194 MET A O 1
ATOM 1534 N N . SER A 1 195 ? 7.320 -10.878 9.635 1.00 61.59 195 SER A N 1
ATOM 1535 C CA . SER A 1 195 ? 7.046 -9.940 8.531 1.00 61.59 195 SER A CA 1
ATOM 1536 C C . SER A 1 195 ? 7.068 -10.571 7.132 1.00 61.59 195 SER A C 1
ATOM 1538 O O . SER A 1 195 ? 6.704 -9.874 6.188 1.00 61.59 195 SER A O 1
ATOM 1540 N N . ARG A 1 196 ? 7.455 -11.851 6.979 1.00 60.53 196 ARG A N 1
ATOM 1541 C CA . ARG A 1 196 ? 7.777 -12.473 5.675 1.00 60.53 196 ARG A CA 1
ATOM 1542 C C . ARG A 1 196 ? 6.719 -12.348 4.569 1.00 60.53 196 ARG A C 1
ATOM 1544 O O . ARG A 1 196 ? 7.122 -12.380 3.424 1.00 60.53 196 ARG A O 1
ATOM 1551 N N . GLY A 1 197 ? 5.431 -12.156 4.869 1.00 59.78 197 GLY A N 1
ATOM 1552 C CA . GLY A 1 197 ? 4.375 -11.911 3.865 1.00 59.78 197 GLY A CA 1
ATOM 1553 C C . GLY A 1 197 ? 3.868 -10.460 3.771 1.00 59.78 197 GLY A C 1
ATOM 1554 O O . GLY A 1 197 ? 2.763 -10.242 3.285 1.00 59.78 197 GLY A O 1
ATOM 1555 N N . CYS A 1 198 ? 4.580 -9.475 4.334 1.00 62.41 198 CYS A N 1
ATOM 1556 C CA . CYS A 1 198 ? 4.114 -8.079 4.451 1.00 62.41 198 CYS A CA 1
ATOM 1557 C C . CYS A 1 198 ? 5.213 -6.997 4.388 1.00 62.41 198 CYS A C 1
ATOM 1559 O O . CYS A 1 198 ? 4.897 -5.813 4.515 1.00 62.41 198 CYS A O 1
ATOM 1561 N N . ASP A 1 199 ? 6.488 -7.357 4.223 1.00 60.78 199 ASP A N 1
ATOM 1562 C CA . ASP A 1 199 ? 7.589 -6.400 4.055 1.00 60.78 199 ASP A CA 1
ATOM 1563 C C . ASP A 1 199 ? 8.446 -6.712 2.813 1.00 60.78 199 ASP A C 1
ATOM 1565 O O . ASP A 1 199 ? 8.034 -7.450 1.922 1.00 60.78 199 ASP A O 1
ATOM 1569 N N . SER A 1 200 ? 9.646 -6.130 2.739 1.00 55.84 200 SER A N 1
ATOM 1570 C CA . SER A 1 200 ? 10.602 -6.326 1.644 1.00 55.84 200 SER A CA 1
ATOM 1571 C C . SER A 1 200 ? 11.074 -7.772 1.427 1.00 55.84 200 SER A C 1
ATOM 1573 O O . SER A 1 200 ? 11.768 -8.009 0.444 1.00 55.84 200 SER A O 1
ATOM 1575 N N . PHE A 1 201 ? 10.762 -8.725 2.314 1.00 58.66 201 PHE A N 1
ATOM 1576 C CA . PHE A 1 201 ? 11.030 -10.143 2.061 1.00 58.66 201 PHE A CA 1
ATOM 1577 C C . PHE A 1 201 ? 9.961 -10.739 1.135 1.00 58.66 201 PHE A C 1
ATOM 1579 O O . PHE A 1 201 ? 10.298 -11.088 0.010 1.00 58.66 201 PHE A O 1
ATOM 1586 N N . GLY A 1 202 ? 8.683 -10.709 1.531 1.00 61.38 202 GLY A N 1
ATOM 1587 C CA . GLY A 1 202 ? 7.548 -11.239 0.746 1.00 61.38 202 GLY A CA 1
ATOM 1588 C C . GLY A 1 202 ? 7.163 -10.449 -0.504 1.00 61.38 202 GLY A C 1
ATOM 1589 O O . GLY A 1 202 ? 6.133 -10.706 -1.117 1.00 61.38 202 GLY A O 1
ATOM 1590 N N . PHE A 1 203 ? 7.955 -9.431 -0.840 1.00 70.19 203 PHE A N 1
ATOM 1591 C CA . PHE A 1 203 ? 7.859 -8.660 -2.076 1.00 70.19 203 PHE A CA 1
ATOM 1592 C C . PHE A 1 203 ? 9.249 -8.403 -2.689 1.00 70.19 203 PHE A C 1
ATOM 1594 O O . PHE A 1 203 ? 9.416 -7.489 -3.499 1.00 70.19 203 PHE A O 1
ATOM 1601 N N . ALA A 1 204 ? 10.257 -9.218 -2.351 1.00 73.62 204 ALA A N 1
ATOM 1602 C CA . ALA A 1 204 ? 11.599 -9.114 -2.931 1.00 73.62 204 ALA A CA 1
ATOM 1603 C C . ALA A 1 204 ? 11.573 -9.275 -4.464 1.00 73.62 204 ALA A C 1
ATOM 1605 O O . ALA A 1 204 ? 12.235 -8.521 -5.178 1.00 73.62 204 ALA A O 1
ATOM 1606 N N . HIS A 1 205 ? 10.745 -10.194 -4.977 1.00 78.19 205 HIS A N 1
ATOM 1607 C CA . HIS A 1 205 ? 10.531 -10.382 -6.416 1.00 78.19 205 HIS A CA 1
ATOM 1608 C C . HIS A 1 205 ? 9.974 -9.111 -7.094 1.00 78.19 205 HIS A C 1
ATOM 1610 O O . HIS A 1 205 ? 10.400 -8.755 -8.191 1.00 78.19 205 HIS A O 1
ATOM 1616 N N . PHE A 1 206 ? 9.095 -8.366 -6.413 1.00 85.00 206 PHE A N 1
ATOM 1617 C CA . PHE A 1 206 ? 8.547 -7.097 -6.902 1.00 85.00 206 PHE A CA 1
ATOM 1618 C C . PHE A 1 206 ? 9.604 -5.974 -6.941 1.00 85.00 206 PHE A C 1
ATOM 1620 O O . PHE A 1 206 ? 9.669 -5.252 -7.936 1.00 85.00 206 PHE A O 1
ATOM 1627 N N . GLU A 1 207 ? 10.500 -5.864 -5.948 1.00 84.44 207 GLU A N 1
ATOM 1628 C CA . GLU A 1 207 ? 11.626 -4.910 -6.018 1.00 84.44 207 GLU A CA 1
ATOM 1629 C C . GLU A 1 207 ? 12.586 -5.241 -7.179 1.00 84.44 207 GLU A C 1
ATOM 1631 O O . GLU A 1 207 ? 13.044 -4.335 -7.883 1.00 84.44 207 GLU A O 1
ATOM 1636 N N . VAL A 1 208 ? 12.867 -6.526 -7.429 1.00 85.12 208 VAL A N 1
ATOM 1637 C CA . VAL A 1 208 ? 13.706 -6.949 -8.566 1.00 85.12 208 VAL A CA 1
ATOM 1638 C C . VAL A 1 208 ? 13.019 -6.653 -9.903 1.00 85.12 208 VAL A C 1
ATOM 1640 O O . VAL A 1 208 ? 13.655 -6.065 -10.777 1.00 85.12 208 VAL A O 1
ATOM 1643 N N . ALA A 1 209 ? 11.722 -6.945 -10.043 1.00 89.75 209 ALA A N 1
ATOM 1644 C CA . ALA A 1 209 ? 10.942 -6.615 -11.240 1.00 89.75 209 ALA A CA 1
ATOM 1645 C C . ALA A 1 209 ? 10.907 -5.099 -11.516 1.00 89.75 209 ALA A C 1
ATOM 1647 O O . ALA A 1 209 ? 11.110 -4.668 -12.652 1.00 89.75 209 ALA A O 1
ATOM 1648 N N . MET A 1 210 ? 10.739 -4.268 -10.478 1.00 91.19 210 MET A N 1
ATOM 1649 C CA . MET A 1 210 ? 10.820 -2.807 -10.605 1.00 91.19 210 MET A CA 1
ATOM 1650 C C . MET A 1 210 ? 12.200 -2.350 -11.092 1.00 91.19 210 MET A C 1
ATOM 1652 O O . MET A 1 210 ? 12.296 -1.438 -11.916 1.00 91.19 210 MET A O 1
ATOM 1656 N N . HIS A 1 211 ? 13.281 -2.951 -10.586 1.00 89.50 211 HIS A N 1
ATOM 1657 C CA . HIS A 1 211 ? 14.635 -2.620 -11.027 1.00 89.50 211 HIS A CA 1
ATOM 1658 C C . HIS A 1 211 ? 14.908 -3.073 -12.465 1.00 89.50 211 HIS A C 1
ATOM 1660 O O . HIS A 1 211 ? 15.502 -2.303 -13.215 1.00 89.50 211 HIS A O 1
ATOM 1666 N N . GLN A 1 212 ? 14.435 -4.250 -12.877 1.00 90.19 212 GLN A N 1
ATOM 1667 C CA . GLN A 1 212 ? 14.548 -4.730 -14.257 1.00 90.19 212 GLN A CA 1
ATOM 1668 C C . GLN A 1 212 ? 13.782 -3.827 -15.231 1.00 90.19 212 GLN A C 1
ATOM 1670 O O . GLN A 1 212 ? 14.378 -3.336 -16.184 1.00 90.19 212 GLN A O 1
ATOM 1675 N N . ASN A 1 213 ? 12.512 -3.513 -14.951 1.00 93.44 213 ASN A N 1
ATOM 1676 C CA . ASN A 1 213 ? 11.713 -2.589 -15.766 1.00 93.44 213 ASN A CA 1
ATOM 1677 C C . ASN A 1 213 ? 12.380 -1.205 -15.883 1.00 93.44 213 ASN A C 1
ATOM 1679 O O . ASN A 1 213 ? 12.463 -0.630 -16.969 1.00 93.44 213 ASN A O 1
ATOM 1683 N N . LEU A 1 214 ? 12.927 -0.678 -14.783 1.00 92.06 214 LEU A N 1
ATOM 1684 C CA . LEU A 1 214 ? 13.669 0.582 -14.808 1.00 92.06 214 LEU A CA 1
ATOM 1685 C C . LEU A 1 214 ? 14.952 0.487 -15.654 1.00 92.06 214 LEU A C 1
ATOM 1687 O O . LEU A 1 214 ? 15.242 1.424 -16.393 1.00 92.06 214 LEU A O 1
ATOM 1691 N N . VAL A 1 215 ? 15.701 -0.618 -15.576 1.00 90.88 215 VAL A N 1
ATOM 1692 C CA . VAL A 1 215 ? 16.946 -0.837 -16.337 1.00 90.88 215 VAL A CA 1
ATOM 1693 C C . VAL A 1 215 ? 16.670 -1.007 -17.830 1.00 90.88 215 VAL A C 1
ATOM 1695 O O . VAL A 1 215 ? 17.277 -0.288 -18.622 1.00 90.88 215 VAL A O 1
ATOM 1698 N N . VAL A 1 216 ? 15.720 -1.861 -18.218 1.00 90.88 216 VAL A N 1
ATOM 1699 C CA . VAL A 1 216 ? 15.336 -2.078 -19.625 1.00 90.88 216 VAL A CA 1
ATOM 1700 C C . VAL A 1 216 ? 14.866 -0.767 -20.265 1.00 90.88 216 VAL A C 1
ATOM 1702 O O . VAL A 1 216 ? 15.316 -0.418 -21.351 1.00 90.88 216 VAL A O 1
ATOM 1705 N N . SER A 1 217 ? 14.089 0.064 -19.555 1.00 91.88 217 SER A N 1
ATOM 1706 C CA . SER A 1 217 ? 13.698 1.387 -20.079 1.00 91.88 217 SER A CA 1
ATOM 1707 C C . SER A 1 217 ? 14.870 2.352 -20.344 1.00 91.88 217 SER A C 1
ATOM 1709 O O . SER A 1 217 ? 14.674 3.384 -20.986 1.00 91.88 217 SER A O 1
ATOM 1711 N N . THR A 1 218 ? 16.090 2.056 -19.867 1.00 91.44 218 THR A N 1
ATOM 1712 C CA . THR A 1 218 ? 17.249 2.942 -20.054 1.00 91.44 218 THR A CA 1
ATOM 1713 C C . THR A 1 218 ? 17.940 2.844 -21.411 1.00 91.44 218 THR A C 1
ATOM 1715 O O . THR A 1 218 ? 18.801 3.686 -21.666 1.00 91.44 218 THR A O 1
ATOM 1718 N N . VAL A 1 219 ? 17.530 1.927 -22.304 1.00 91.31 219 VAL A N 1
ATOM 1719 C CA . VAL A 1 219 ? 17.946 1.970 -23.726 1.00 91.31 219 VAL A CA 1
ATOM 1720 C C . VAL A 1 219 ? 17.551 3.294 -24.387 1.00 91.31 219 VAL A C 1
ATOM 1722 O O . VAL A 1 219 ? 18.264 3.810 -25.244 1.00 91.31 219 VAL A O 1
ATOM 1725 N N . PHE A 1 220 ? 16.438 3.884 -23.942 1.00 90.12 220 PHE A N 1
ATOM 1726 C CA . PHE A 1 220 ? 15.994 5.200 -24.376 1.00 90.12 220 PHE A CA 1
ATOM 1727 C C . PHE A 1 220 ? 16.589 6.305 -23.478 1.00 90.12 220 PHE A C 1
ATOM 1729 O O . PHE A 1 220 ? 16.700 6.141 -22.251 1.00 90.12 220 PHE A O 1
ATOM 1736 N N . PRO A 1 221 ? 16.980 7.460 -24.052 1.00 88.44 221 PRO A N 1
ATOM 1737 C CA . PRO A 1 221 ? 17.560 8.555 -23.286 1.00 88.44 221 PRO A CA 1
ATOM 1738 C C . PRO A 1 221 ? 16.539 9.182 -22.324 1.00 88.44 221 PRO A C 1
ATOM 1740 O O . PRO A 1 221 ? 15.324 9.075 -22.487 1.00 88.44 221 PRO A O 1
ATOM 1743 N N . TYR A 1 222 ? 17.032 9.852 -21.280 1.00 84.12 222 TYR A N 1
ATOM 1744 C CA . TYR A 1 222 ? 16.158 10.525 -20.319 1.00 84.12 222 TYR A CA 1
ATOM 1745 C C . TYR A 1 222 ? 15.399 11.684 -20.985 1.00 84.12 222 TYR A C 1
ATOM 1747 O O . TYR A 1 222 ? 16.021 12.622 -21.481 1.00 84.12 222 TYR A O 1
ATOM 1755 N N . GLY A 1 223 ? 14.065 11.623 -20.961 1.00 81.56 223 GLY A N 1
ATOM 1756 C CA . GLY A 1 223 ? 13.180 12.578 -21.638 1.00 81.56 223 GLY A CA 1
ATOM 1757 C C . GLY A 1 223 ? 12.638 12.108 -22.996 1.00 81.56 223 GLY A C 1
ATOM 1758 O O . GLY A 1 223 ? 11.857 12.836 -23.596 1.00 81.56 223 GLY A O 1
ATOM 1759 N N . ASP A 1 224 ? 13.013 10.914 -23.466 1.00 88.25 224 ASP A N 1
ATOM 1760 C CA . ASP A 1 224 ? 12.343 10.233 -24.583 1.00 88.25 224 ASP A CA 1
ATOM 1761 C C . ASP A 1 224 ? 10.951 9.742 -24.148 1.00 88.25 224 ASP A C 1
ATOM 1763 O O . ASP A 1 224 ? 10.814 9.174 -23.063 1.00 88.25 224 ASP A O 1
ATOM 1767 N N . GLU A 1 225 ? 9.923 9.920 -24.979 1.00 88.06 225 GLU A N 1
ATOM 1768 C CA . GLU A 1 225 ? 8.548 9.492 -24.662 1.00 88.06 225 GLU A CA 1
ATOM 1769 C C . GLU A 1 225 ? 8.425 7.966 -24.516 1.00 88.06 225 GLU A C 1
ATOM 1771 O O . GLU A 1 225 ? 7.586 7.481 -23.756 1.00 88.06 225 GLU A O 1
ATOM 1776 N N . ARG A 1 226 ? 9.311 7.199 -25.167 1.00 88.88 226 ARG A N 1
ATOM 1777 C CA . ARG A 1 226 ? 9.385 5.733 -25.043 1.00 88.88 226 ARG A CA 1
ATOM 1778 C C . ARG A 1 226 ? 9.972 5.282 -23.702 1.00 88.88 226 ARG A C 1
ATOM 1780 O O . ARG A 1 226 ? 9.808 4.130 -23.303 1.00 88.88 226 ARG A O 1
ATOM 1787 N N . ARG A 1 227 ? 10.632 6.177 -22.958 1.00 90.25 227 ARG A N 1
ATOM 1788 C CA . ARG A 1 227 ? 11.160 5.902 -21.615 1.00 90.25 227 ARG A CA 1
ATOM 1789 C C . ARG A 1 227 ? 10.064 6.052 -20.560 1.00 90.25 227 ARG A C 1
ATOM 1791 O O . ARG A 1 227 ? 10.091 6.953 -19.718 1.00 90.25 227 ARG A O 1
ATOM 1798 N N . VAL A 1 228 ? 9.106 5.129 -20.595 1.00 90.19 228 VAL A N 1
ATOM 1799 C CA . VAL A 1 228 ? 7.919 5.137 -19.724 1.00 90.19 228 VAL A CA 1
ATOM 1800 C C . VAL A 1 228 ? 8.244 5.054 -18.225 1.00 90.19 228 VAL A C 1
ATOM 1802 O O . VAL A 1 228 ? 7.475 5.562 -17.411 1.00 90.19 228 VAL A O 1
ATOM 1805 N N . PHE A 1 229 ? 9.389 4.477 -17.836 1.00 92.31 229 PHE A N 1
ATOM 1806 C CA . PHE A 1 229 ? 9.775 4.319 -16.429 1.00 92.31 229 PHE A CA 1
ATOM 1807 C C . PHE A 1 229 ? 10.972 5.171 -16.013 1.00 92.31 229 PHE A C 1
ATOM 1809 O O . PHE A 1 229 ? 12.007 5.228 -16.671 1.00 92.31 229 PHE A O 1
ATOM 1816 N N . ASN A 1 230 ? 10.827 5.824 -14.859 1.00 87.62 230 ASN A N 1
ATOM 1817 C CA . ASN A 1 230 ? 11.845 6.656 -14.226 1.00 87.62 230 ASN A CA 1
ATOM 1818 C C . ASN A 1 230 ? 11.701 6.590 -12.694 1.00 87.62 230 ASN A C 1
ATOM 1820 O O . ASN A 1 230 ? 10.772 5.982 -12.163 1.00 87.62 230 ASN A O 1
ATOM 1824 N N . ARG A 1 231 ? 12.645 7.193 -11.963 1.00 85.69 231 ARG A N 1
ATOM 1825 C CA . ARG A 1 231 ? 12.656 7.202 -10.486 1.00 85.69 231 ARG A CA 1
ATOM 1826 C C . ARG A 1 231 ? 13.230 8.499 -9.895 1.00 85.69 231 ARG A C 1
ATOM 1828 O O . ARG A 1 231 ? 13.811 8.485 -8.810 1.00 85.69 231 ARG A O 1
ATOM 1835 N N . GLY A 1 232 ? 13.123 9.609 -10.625 1.00 83.69 232 GLY A N 1
ATOM 1836 C CA . GLY A 1 232 ? 13.577 10.939 -10.208 1.00 83.69 232 GLY A CA 1
ATOM 1837 C C . GLY A 1 232 ? 12.595 11.642 -9.266 1.00 83.69 232 GLY A C 1
ATOM 1838 O O . GLY A 1 232 ? 13.020 12.347 -8.345 1.00 83.69 232 GLY A O 1
ATOM 1839 N N . THR A 1 233 ? 11.290 11.411 -9.439 1.00 85.19 233 THR A N 1
ATOM 1840 C CA . THR A 1 233 ? 10.231 11.916 -8.544 1.00 85.19 233 THR A CA 1
ATOM 1841 C C . THR A 1 233 ? 9.414 10.794 -7.884 1.00 85.19 233 THR A C 1
ATOM 1843 O O . THR A 1 233 ? 9.380 9.668 -8.387 1.00 85.19 233 THR A O 1
ATOM 1846 N N . PRO A 1 234 ? 8.695 11.078 -6.774 1.00 85.56 234 PRO A N 1
ATOM 1847 C CA . PRO A 1 234 ? 7.779 10.111 -6.161 1.00 85.56 234 PRO A CA 1
ATOM 1848 C C . PRO A 1 234 ? 6.648 9.673 -7.098 1.00 85.56 234 PRO A C 1
ATOM 1850 O O . PRO A 1 234 ? 6.161 8.558 -6.963 1.00 85.56 234 PRO A O 1
ATOM 1853 N N . LYS A 1 235 ? 6.252 10.522 -8.059 1.00 87.12 235 LYS A N 1
ATOM 1854 C CA . LYS A 1 235 ? 5.209 10.208 -9.046 1.00 87.12 235 LYS A CA 1
ATOM 1855 C C . LYS A 1 235 ? 5.691 9.203 -10.091 1.00 87.12 235 LYS A C 1
ATOM 1857 O O . LYS A 1 235 ? 4.988 8.235 -10.340 1.00 87.12 235 LYS A O 1
ATOM 1862 N N . GLU A 1 236 ? 6.894 9.386 -10.637 1.00 89.31 236 GLU A N 1
ATOM 1863 C CA . GLU A 1 236 ? 7.518 8.398 -11.537 1.00 89.31 236 GLU A CA 1
ATOM 1864 C C . GLU A 1 236 ? 7.759 7.065 -10.820 1.00 89.31 236 GLU A C 1
ATOM 1866 O O . GLU A 1 236 ? 7.423 6.008 -11.342 1.00 89.31 236 GLU A O 1
ATOM 1871 N N . CYS A 1 237 ? 8.291 7.125 -9.593 1.00 90.44 237 CYS A N 1
ATOM 1872 C CA . CYS A 1 237 ? 8.529 5.942 -8.770 1.00 90.44 237 CYS A CA 1
ATOM 1873 C C . CYS A 1 237 ? 7.217 5.192 -8.483 1.00 90.44 237 CYS A C 1
ATOM 1875 O O . CYS A 1 237 ? 7.169 3.975 -8.616 1.00 90.44 237 CYS A O 1
ATOM 1877 N N . TRP A 1 238 ? 6.139 5.914 -8.163 1.00 92.31 238 TRP A N 1
ATOM 1878 C CA . TRP A 1 238 ? 4.811 5.330 -7.985 1.00 92.31 238 TRP A CA 1
ATOM 1879 C C . TRP A 1 238 ? 4.241 4.725 -9.271 1.00 92.31 238 TRP A C 1
ATOM 1881 O O . TRP A 1 238 ? 3.668 3.645 -9.214 1.00 92.31 238 TRP A O 1
ATOM 1891 N N . TYR A 1 239 ? 4.414 5.376 -10.424 1.00 93.25 239 TYR A N 1
ATOM 1892 C CA . TYR A 1 239 ? 3.974 4.824 -11.707 1.00 93.25 239 TYR A CA 1
ATOM 1893 C C . TYR A 1 239 ? 4.697 3.505 -12.026 1.00 93.25 239 TYR A C 1
ATOM 1895 O O . TYR A 1 239 ? 4.053 2.510 -12.335 1.00 93.25 239 TYR A O 1
ATOM 1903 N N . LEU A 1 240 ? 6.019 3.450 -11.818 1.00 93.44 240 LEU A N 1
ATOM 1904 C CA . LEU A 1 240 ? 6.790 2.205 -11.902 1.00 93.44 240 LEU A CA 1
ATOM 1905 C C . LEU A 1 240 ? 6.285 1.130 -10.917 1.00 93.44 240 LEU A C 1
ATOM 1907 O O . LEU A 1 240 ? 6.276 -0.046 -11.277 1.00 93.44 240 LEU A O 1
ATOM 1911 N N . MET A 1 241 ? 5.868 1.504 -9.700 1.00 93.06 241 MET A N 1
ATOM 1912 C CA . MET A 1 241 ? 5.287 0.569 -8.723 1.00 93.06 241 MET A CA 1
ATOM 1913 C C . MET A 1 241 ? 3.925 0.022 -9.174 1.00 93.06 241 MET A C 1
ATOM 1915 O O . MET A 1 241 ? 3.743 -1.188 -9.147 1.00 93.06 241 MET A O 1
ATOM 1919 N N . ASP A 1 242 ? 2.990 0.885 -9.580 1.00 94.38 242 ASP A N 1
ATOM 1920 C CA . ASP A 1 242 ? 1.621 0.527 -9.998 1.00 94.38 242 ASP A CA 1
ATOM 1921 C C . ASP A 1 242 ? 1.645 -0.398 -11.231 1.00 94.38 242 ASP A C 1
ATOM 1923 O O . ASP A 1 242 ? 1.123 -1.511 -11.195 1.00 94.38 242 ASP A O 1
ATOM 1927 N N . GLU A 1 243 ? 2.368 -0.005 -12.282 1.00 95.31 243 GLU A N 1
ATOM 1928 C CA . GLU A 1 243 ? 2.476 -0.768 -13.534 1.00 95.31 243 GLU A CA 1
ATOM 1929 C C . GLU A 1 243 ? 3.202 -2.114 -13.334 1.00 95.31 243 GLU A C 1
ATOM 1931 O O . GLU A 1 243 ? 2.715 -3.165 -13.761 1.00 95.31 243 GLU A O 1
ATOM 1936 N N . THR A 1 244 ? 4.333 -2.127 -12.607 1.00 93.81 244 THR A N 1
ATOM 1937 C CA . THR A 1 244 ? 5.039 -3.383 -12.280 1.00 93.81 244 THR A CA 1
ATOM 1938 C C . THR A 1 244 ? 4.160 -4.298 -11.424 1.00 93.81 244 THR A C 1
ATOM 1940 O O . THR A 1 244 ? 4.154 -5.511 -11.648 1.00 93.81 244 THR A O 1
ATOM 1943 N N . TRP A 1 245 ? 3.393 -3.736 -10.481 1.00 93.00 245 TRP A N 1
ATOM 1944 C CA . TRP A 1 245 ? 2.509 -4.505 -9.606 1.00 93.00 245 TRP A CA 1
ATOM 1945 C C . TRP A 1 245 ? 1.403 -5.188 -10.402 1.00 93.00 245 TRP A C 1
ATOM 1947 O O . TRP A 1 245 ? 1.207 -6.401 -10.290 1.00 93.00 245 TRP A O 1
ATOM 1957 N N . MET A 1 246 ? 0.708 -4.440 -11.259 1.00 93.38 246 MET A N 1
ATOM 1958 C CA . MET A 1 246 ? -0.390 -4.986 -12.052 1.00 93.38 246 MET A CA 1
ATOM 1959 C C . MET A 1 246 ? 0.107 -6.008 -13.085 1.00 93.38 246 MET A C 1
ATOM 1961 O O . MET A 1 246 ? -0.446 -7.109 -13.168 1.00 93.38 246 MET A O 1
ATOM 1965 N N . HIS A 1 247 ? 1.186 -5.717 -13.818 1.00 92.69 247 HIS A N 1
ATOM 1966 C CA . HIS A 1 247 ? 1.516 -6.458 -15.044 1.00 92.69 247 HIS A CA 1
ATOM 1967 C C . HIS A 1 247 ? 2.723 -7.412 -14.964 1.00 92.69 247 HIS A C 1
ATOM 1969 O O . HIS A 1 247 ? 2.820 -8.300 -15.822 1.00 92.69 247 HIS A O 1
ATOM 1975 N N . CYS A 1 248 ? 3.600 -7.282 -13.958 1.00 90.81 248 CYS A N 1
ATOM 1976 C CA . CYS A 1 248 ? 4.847 -8.057 -13.842 1.00 90.81 248 CYS A CA 1
ATOM 1977 C C . CYS A 1 248 ? 4.898 -8.969 -12.609 1.00 90.81 248 CYS A C 1
ATOM 1979 O O . CYS A 1 248 ? 5.001 -10.182 -12.766 1.00 90.81 248 CYS A O 1
ATOM 1981 N N . ALA A 1 249 ? 4.843 -8.403 -11.399 1.00 88.81 249 ALA A N 1
ATOM 1982 C CA . ALA A 1 249 ? 5.103 -9.119 -10.145 1.00 88.81 249 ALA A CA 1
ATOM 1983 C C . ALA A 1 249 ? 4.281 -8.529 -8.978 1.00 88.81 249 ALA A C 1
ATOM 1985 O O . ALA A 1 249 ? 4.058 -7.323 -8.975 1.00 88.81 249 ALA A O 1
ATOM 1986 N N . PRO A 1 250 ? 3.868 -9.314 -7.966 1.00 84.12 250 PRO A N 1
ATOM 1987 C CA . PRO A 1 250 ? 4.150 -10.736 -7.794 1.00 84.12 250 PRO A CA 1
ATOM 1988 C C . PRO A 1 250 ? 3.424 -11.625 -8.814 1.00 84.12 250 PRO A C 1
ATOM 1990 O O . PRO A 1 250 ? 2.414 -11.234 -9.411 1.00 84.12 250 PRO A O 1
ATOM 1993 N N . THR A 1 251 ? 3.979 -12.821 -8.997 1.00 83.81 251 THR A N 1
ATOM 1994 C CA . THR A 1 251 ? 3.361 -13.961 -9.686 1.00 83.81 251 THR A CA 1
ATOM 1995 C C . THR A 1 251 ? 2.858 -14.970 -8.646 1.00 83.81 251 THR A C 1
ATOM 1997 O O . THR A 1 251 ? 3.266 -14.905 -7.479 1.00 83.81 251 THR A O 1
ATOM 2000 N N . ALA A 1 252 ? 1.980 -15.895 -9.042 1.00 82.06 252 ALA A N 1
ATOM 2001 C CA . ALA A 1 252 ? 1.374 -16.852 -8.114 1.00 82.06 252 ALA A CA 1
ATOM 2002 C C . ALA A 1 252 ? 2.424 -17.763 -7.449 1.00 82.06 252 ALA A C 1
ATOM 2004 O O . ALA A 1 252 ? 2.361 -18.000 -6.245 1.00 82.06 252 ALA A O 1
ATOM 2005 N N . GLU A 1 253 ? 3.449 -18.176 -8.194 1.00 79.88 253 GLU A N 1
ATOM 2006 C CA . GLU A 1 253 ? 4.551 -19.017 -7.715 1.00 79.88 253 GLU A CA 1
ATOM 2007 C C . GLU A 1 253 ? 5.382 -18.288 -6.654 1.00 79.88 253 GLU A C 1
ATOM 2009 O O . GLU A 1 253 ? 5.683 -18.861 -5.610 1.00 79.88 253 GLU A O 1
ATOM 2014 N N . SER A 1 254 ? 5.700 -17.003 -6.876 1.00 78.19 254 SER A N 1
ATOM 2015 C CA . SER A 1 254 ? 6.435 -16.206 -5.881 1.00 78.19 254 SER A CA 1
ATOM 2016 C C . SER A 1 254 ? 5.640 -15.998 -4.586 1.00 78.19 254 SER A C 1
ATOM 2018 O O . SER A 1 254 ? 6.214 -16.053 -3.504 1.00 78.19 254 SER A O 1
ATOM 2020 N N . LEU A 1 255 ? 4.312 -15.856 -4.670 1.00 78.38 255 LEU A N 1
ATOM 2021 C CA . LEU A 1 255 ? 3.455 -15.759 -3.484 1.00 78.38 255 LEU A CA 1
ATOM 2022 C C . LEU A 1 255 ? 3.350 -17.077 -2.729 1.00 78.38 255 LEU A C 1
ATOM 2024 O O . LEU A 1 255 ? 3.437 -17.070 -1.506 1.00 78.38 255 LEU A O 1
ATOM 2028 N N . VAL A 1 256 ? 3.196 -18.202 -3.432 1.00 77.06 256 VAL A N 1
ATOM 2029 C CA . VAL A 1 256 ? 3.236 -19.526 -2.797 1.00 77.06 256 VAL A CA 1
ATOM 2030 C C . VAL A 1 256 ? 4.585 -19.732 -2.113 1.00 77.06 256 VAL A C 1
ATOM 2032 O O . VAL A 1 256 ? 4.602 -20.094 -0.943 1.00 77.06 256 VAL A O 1
ATOM 2035 N N . GLN A 1 257 ? 5.700 -19.392 -2.763 1.00 74.44 257 GLN A N 1
ATOM 2036 C CA . GLN A 1 257 ? 7.032 -19.475 -2.161 1.00 74.44 257 GLN A CA 1
ATOM 2037 C C . GLN A 1 257 ? 7.169 -18.621 -0.885 1.00 74.44 257 GLN A C 1
ATOM 2039 O O . GLN A 1 257 ? 7.720 -19.097 0.112 1.00 74.44 257 GLN A O 1
ATOM 2044 N N . ASP A 1 258 ? 6.661 -17.387 -0.884 1.00 74.50 258 ASP A N 1
ATOM 2045 C CA . ASP A 1 258 ? 6.735 -16.489 0.275 1.00 74.50 258 ASP A CA 1
ATOM 2046 C C . ASP A 1 258 ? 5.760 -16.890 1.406 1.00 74.50 258 ASP A C 1
ATOM 2048 O O . ASP A 1 258 ? 6.101 -16.770 2.590 1.00 74.50 258 ASP A O 1
ATOM 2052 N N . PHE A 1 259 ? 4.581 -17.439 1.078 1.00 73.06 259 PHE A N 1
ATOM 2053 C CA . PHE A 1 259 ? 3.616 -17.969 2.051 1.00 73.06 259 PHE A CA 1
ATOM 2054 C C . PHE A 1 259 ? 4.044 -19.323 2.642 1.00 73.06 259 PHE A C 1
ATOM 2056 O O . PHE A 1 259 ? 4.005 -19.494 3.861 1.00 73.06 259 PHE A O 1
ATOM 2063 N N . GLU A 1 260 ? 4.503 -20.278 1.832 1.00 74.62 260 GLU A N 1
ATOM 2064 C CA . GLU A 1 260 ? 5.089 -21.536 2.320 1.00 74.62 260 GLU A CA 1
ATOM 2065 C C . GLU A 1 260 ? 6.346 -21.250 3.147 1.00 74.62 260 GLU A C 1
ATOM 2067 O O . GLU A 1 260 ? 6.525 -21.805 4.233 1.00 74.62 260 GLU A O 1
ATOM 2072 N N . GLY A 1 261 ? 7.163 -20.287 2.708 1.00 71.62 261 GLY A N 1
ATOM 2073 C CA . GLY A 1 261 ? 8.338 -19.788 3.417 1.00 71.62 261 GLY A CA 1
ATOM 2074 C C . GLY A 1 261 ? 8.060 -19.145 4.784 1.00 71.62 261 GLY A C 1
ATOM 2075 O O . GLY A 1 261 ? 9.020 -18.834 5.495 1.00 71.62 261 GLY A O 1
ATOM 2076 N N . PHE A 1 262 ? 6.799 -18.955 5.182 1.00 73.31 262 PHE A N 1
ATOM 2077 C CA . PHE A 1 262 ? 6.403 -18.488 6.515 1.00 73.31 262 PHE A CA 1
ATOM 2078 C C . PHE A 1 262 ? 6.276 -19.629 7.541 1.00 73.31 262 PHE A C 1
ATOM 2080 O O . PHE A 1 262 ? 6.600 -19.435 8.718 1.00 73.31 262 PHE A O 1
ATOM 2087 N N . VAL A 1 263 ? 5.845 -20.827 7.124 1.00 74.31 263 VAL A N 1
ATOM 2088 C CA . VAL A 1 263 ? 5.561 -21.940 8.052 1.00 74.31 263 VAL A CA 1
ATOM 2089 C C . VAL A 1 263 ? 6.835 -22.457 8.745 1.00 74.31 263 VAL A C 1
ATOM 2091 O O . VAL A 1 263 ? 6.851 -22.442 9.979 1.00 74.31 263 VAL A O 1
ATOM 2094 N N . PRO A 1 264 ? 7.949 -22.763 8.041 1.00 74.38 264 PRO A N 1
ATOM 2095 C CA . PRO A 1 264 ? 9.199 -23.183 8.684 1.00 74.38 264 PRO A CA 1
ATOM 2096 C C . PRO A 1 264 ? 9.809 -22.126 9.614 1.00 74.38 264 PRO A C 1
ATOM 2098 O O . PRO A 1 264 ? 10.586 -22.452 10.509 1.00 74.38 264 PRO A O 1
ATOM 2101 N N . VAL A 1 265 ? 9.482 -20.844 9.427 1.00 71.69 265 VAL A N 1
ATOM 2102 C CA . VAL A 1 265 ? 9.929 -19.774 10.333 1.00 71.69 265 VAL A CA 1
ATOM 2103 C C . VAL A 1 265 ? 9.099 -19.762 11.611 1.00 71.69 265 VAL A C 1
ATOM 2105 O O . VAL A 1 265 ? 9.662 -19.642 12.699 1.00 71.69 265 VAL A O 1
ATOM 2108 N N . CYS A 1 266 ? 7.783 -19.958 11.507 1.00 72.12 266 CYS A N 1
ATOM 2109 C CA . CYS A 1 266 ? 6.932 -20.156 12.679 1.00 72.12 266 CYS A CA 1
ATOM 2110 C C . CYS A 1 266 ? 7.371 -21.383 13.496 1.00 72.12 266 CYS A C 1
ATOM 2112 O O . CYS A 1 266 ? 7.399 -21.308 14.725 1.00 72.12 266 CYS A O 1
ATOM 2114 N N . GLU A 1 267 ? 7.778 -22.472 12.839 1.00 75.06 267 GLU A N 1
ATOM 2115 C CA . GLU A 1 267 ? 8.338 -23.659 13.500 1.00 75.06 267 GLU A CA 1
ATOM 2116 C C . GLU A 1 267 ? 9.637 -23.331 14.254 1.00 75.06 267 GLU A C 1
ATOM 2118 O O . GLU A 1 267 ? 9.692 -23.535 15.469 1.00 75.06 267 GLU A O 1
ATOM 2123 N N . LYS A 1 268 ? 10.630 -22.703 13.604 1.00 72.12 268 LYS A N 1
ATOM 2124 C CA . LYS A 1 268 ? 11.878 -22.256 14.266 1.00 72.12 268 LYS A CA 1
ATOM 2125 C C . LYS A 1 268 ? 11.625 -21.340 15.470 1.00 72.12 268 LYS A C 1
ATOM 2127 O O . LYS A 1 268 ? 12.274 -21.481 16.504 1.00 72.12 268 LYS A O 1
ATOM 2132 N N . VAL A 1 269 ? 10.671 -20.409 15.369 1.00 69.69 269 VAL A N 1
ATOM 2133 C CA . VAL A 1 269 ? 10.291 -19.514 16.481 1.00 69.69 269 VAL A CA 1
ATOM 2134 C C . VAL A 1 269 ? 9.674 -20.299 17.651 1.00 69.69 269 VAL A C 1
ATOM 2136 O O . VAL A 1 269 ? 9.862 -19.918 18.809 1.00 69.69 269 VAL A O 1
ATOM 2139 N N . VAL A 1 270 ? 8.971 -21.406 17.388 1.00 69.25 270 VAL A N 1
ATOM 2140 C CA . VAL A 1 270 ? 8.447 -22.313 18.424 1.00 69.25 270 VAL A CA 1
ATOM 2141 C C . VAL A 1 270 ? 9.558 -23.169 19.045 1.00 69.25 270 VAL A C 1
ATOM 2143 O O . VAL A 1 270 ? 9.581 -23.311 20.271 1.00 69.25 270 VAL A O 1
ATOM 2146 N N . GLU A 1 271 ? 10.507 -23.676 18.255 1.00 74.94 271 GLU A N 1
ATOM 2147 C CA . GLU A 1 271 ? 11.689 -24.409 18.744 1.00 74.94 271 GLU A CA 1
ATOM 2148 C C . GLU A 1 271 ? 12.562 -23.538 19.665 1.00 74.94 271 GLU A C 1
ATOM 2150 O O . GLU A 1 271 ? 12.890 -23.941 20.788 1.00 74.94 271 GLU A O 1
ATOM 2155 N N . GLU A 1 272 ? 12.823 -22.294 19.252 1.00 71.31 272 GLU A N 1
ATOM 2156 C CA . GLU A 1 272 ? 13.478 -21.245 20.049 1.00 71.31 272 GLU A CA 1
ATOM 2157 C C . GLU A 1 272 ? 12.557 -20.635 21.129 1.00 71.31 272 GLU A C 1
ATOM 2159 O O . GLU A 1 272 ? 12.915 -19.663 21.793 1.00 71.31 272 GLU A O 1
ATOM 2164 N N . LYS A 1 273 ? 11.364 -21.203 21.366 1.00 66.38 273 LYS A N 1
ATOM 2165 C CA . LYS A 1 273 ? 10.440 -20.857 22.472 1.00 66.38 273 LYS A CA 1
ATOM 2166 C C . LYS A 1 273 ? 10.030 -19.376 22.516 1.00 66.38 273 LYS A C 1
ATOM 2168 O O . LYS A 1 273 ? 9.714 -18.841 23.583 1.00 66.38 273 LYS A O 1
ATOM 2173 N N . GLY A 1 274 ? 10.008 -18.706 21.365 1.00 57.62 274 GLY A N 1
ATOM 2174 C CA . GLY A 1 274 ? 9.757 -17.269 21.254 1.00 57.62 274 GLY A CA 1
ATOM 2175 C C . GLY A 1 274 ? 10.950 -16.395 21.660 1.00 57.62 274 GLY A C 1
ATOM 2176 O O . GLY A 1 274 ? 10.750 -15.283 22.159 1.00 57.62 274 GLY A O 1
ATOM 2177 N N . HIS A 1 275 ? 12.177 -16.889 21.493 1.00 60.56 275 HIS A N 1
ATOM 2178 C CA . HIS A 1 275 ? 13.385 -16.069 21.398 1.00 60.56 275 HIS A CA 1
ATOM 2179 C C . HIS A 1 275 ? 13.638 -15.618 19.944 1.00 60.56 275 HIS A C 1
ATOM 2181 O O . HIS A 1 275 ? 12.972 -16.069 19.017 1.00 60.56 275 HIS A O 1
ATOM 2187 N N . LEU A 1 276 ? 14.584 -14.689 19.763 1.00 58.97 276 LEU A N 1
ATOM 2188 C CA . LEU A 1 276 ? 15.055 -14.257 18.443 1.00 58.97 276 LEU A CA 1
ATOM 2189 C C . LEU A 1 276 ? 15.790 -15.427 17.781 1.00 58.97 276 LEU A C 1
ATOM 2191 O O . LEU A 1 276 ? 16.799 -15.876 18.327 1.00 58.97 276 LEU A O 1
ATOM 2195 N N . VAL A 1 277 ? 15.313 -15.890 16.626 1.00 62.75 277 VAL A N 1
ATOM 2196 C CA . VAL A 1 277 ? 15.942 -17.002 15.900 1.00 62.75 277 VAL A CA 1
ATOM 2197 C C . VAL A 1 277 ? 17.272 -16.525 15.289 1.00 62.75 277 VAL A C 1
ATOM 2199 O O . VAL A 1 277 ? 17.268 -15.572 14.501 1.00 62.75 277 VAL A O 1
ATOM 2202 N N . PRO A 1 278 ? 18.424 -17.139 15.630 1.00 59.16 278 PRO A N 1
ATOM 2203 C CA . PRO A 1 278 ? 19.709 -16.777 15.037 1.00 59.16 278 PRO A CA 1
ATOM 2204 C C . PRO A 1 278 ? 19.702 -16.937 13.513 1.00 59.16 278 PRO A C 1
ATOM 2206 O O . PRO A 1 278 ? 19.057 -17.831 12.975 1.00 59.16 278 PRO A O 1
ATOM 2209 N N . ASP A 1 279 ? 20.427 -16.056 12.825 1.00 60.38 279 ASP A N 1
ATOM 2210 C CA . ASP A 1 279 ? 20.531 -15.981 11.361 1.00 60.38 279 ASP A CA 1
ATOM 2211 C C . ASP A 1 279 ? 19.206 -15.745 10.579 1.00 60.38 279 ASP A C 1
ATOM 2213 O O . ASP A 1 279 ? 19.272 -15.555 9.368 1.00 60.38 279 ASP A O 1
ATOM 2217 N N . GLU A 1 280 ? 18.039 -15.619 11.238 1.00 60.41 280 GLU A N 1
ATOM 2218 C CA . GLU A 1 280 ? 16.765 -15.148 10.637 1.00 60.41 280 GLU A CA 1
ATOM 2219 C C . GLU A 1 280 ? 16.474 -13.638 10.893 1.00 60.41 280 GLU A C 1
ATOM 2221 O O . GLU A 1 280 ? 15.541 -13.085 10.310 1.00 60.41 280 GLU A O 1
ATOM 2226 N N . ASP A 1 281 ? 17.285 -12.919 11.697 1.00 52.81 281 ASP A N 1
ATOM 2227 C CA . ASP A 1 281 ? 17.280 -11.431 11.815 1.00 52.81 281 ASP A CA 1
ATOM 2228 C C . ASP A 1 281 ? 17.858 -10.784 10.532 1.00 52.81 281 ASP A C 1
ATOM 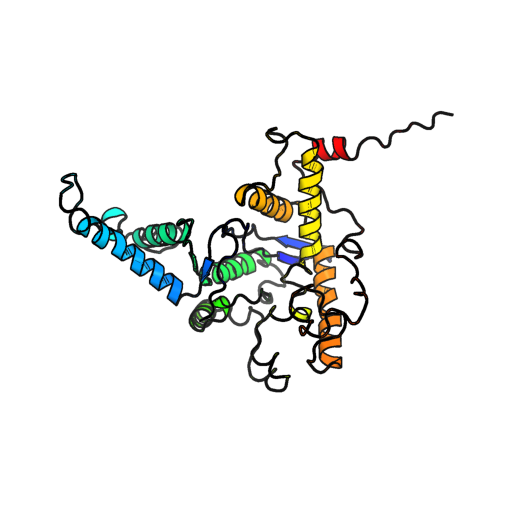2230 O O . ASP A 1 281 ? 18.924 -10.155 10.531 1.00 52.81 281 ASP A O 1
ATOM 2234 N N . PHE A 1 282 ? 17.192 -10.997 9.395 1.00 49.03 282 PHE A N 1
ATOM 2235 C CA . PHE A 1 282 ? 17.701 -10.638 8.069 1.00 49.03 282 PHE A CA 1
ATOM 2236 C C . PHE A 1 282 ? 17.747 -9.129 7.788 1.00 49.03 282 PHE A C 1
ATOM 2238 O O . PHE A 1 282 ? 18.490 -8.700 6.899 1.00 49.03 282 PHE A O 1
ATOM 2245 N N . ARG A 1 283 ? 16.999 -8.285 8.514 1.00 45.81 283 ARG A N 1
ATOM 2246 C CA . ARG A 1 283 ? 17.067 -6.828 8.327 1.00 45.81 283 ARG A CA 1
ATOM 2247 C C . ARG A 1 283 ? 18.412 -6.322 8.843 1.00 45.81 283 ARG A C 1
ATOM 2249 O O . ARG A 1 283 ? 18.623 -6.185 10.045 1.00 45.81 283 ARG A O 1
ATOM 2256 N N . THR A 1 284 ? 19.287 -5.896 7.930 1.00 42.22 284 THR A N 1
ATOM 2257 C CA . THR A 1 284 ? 20.554 -5.208 8.242 1.00 42.22 284 THR A CA 1
ATOM 2258 C C . THR A 1 284 ? 20.322 -3.805 8.833 1.00 42.22 284 THR A C 1
ATOM 2260 O O . THR A 1 284 ? 20.621 -2.775 8.224 1.00 42.22 284 THR A O 1
ATOM 2263 N N . GLY A 1 285 ? 19.758 -3.756 10.038 1.00 33.94 285 GLY A N 1
ATOM 2264 C CA . GLY A 1 285 ? 19.418 -2.563 10.802 1.00 33.94 285 GLY A CA 1
ATOM 2265 C C . GLY A 1 285 ? 20.384 -2.307 11.960 1.00 33.94 285 GLY A C 1
ATOM 2266 O O . GLY A 1 285 ? 21.165 -3.156 12.379 1.00 33.94 285 GLY A O 1
ATOM 2267 N N . ARG A 1 286 ? 20.321 -1.106 12.543 1.00 36.12 286 ARG A N 1
ATOM 2268 C CA . ARG A 1 286 ? 21.255 -0.654 13.599 1.00 36.12 286 ARG A CA 1
ATOM 2269 C C . ARG A 1 286 ? 21.076 -1.337 14.975 1.00 36.12 286 ARG A C 1
ATOM 2271 O O . ARG A 1 286 ? 21.560 -0.792 15.963 1.00 36.12 286 ARG A O 1
ATOM 2278 N N . ARG A 1 287 ? 20.343 -2.454 15.081 1.00 40.00 287 ARG A N 1
ATOM 2279 C CA . ARG A 1 287 ? 19.891 -3.012 16.374 1.00 40.00 287 ARG A CA 1
ATOM 2280 C C . ARG A 1 287 ? 20.807 -4.078 16.984 1.00 40.00 287 ARG A C 1
ATOM 2282 O O . ARG A 1 287 ? 20.830 -4.166 18.207 1.00 40.00 287 ARG A O 1
ATOM 2289 N N . TYR A 1 288 ? 21.616 -4.794 16.197 1.00 34.44 288 TYR A N 1
ATOM 2290 C CA . TYR A 1 288 ? 22.451 -5.897 16.707 1.00 34.44 288 TYR A CA 1
ATOM 2291 C C . TYR A 1 288 ? 23.923 -5.538 17.012 1.00 34.44 288 TYR A C 1
ATOM 2293 O O . TYR A 1 288 ? 24.805 -6.387 16.955 1.00 34.44 288 TYR A O 1
ATOM 2301 N N . VAL A 1 289 ? 24.241 -4.276 17.335 1.00 38.31 289 VAL A N 1
ATOM 2302 C CA . VAL A 1 289 ? 25.608 -3.913 17.767 1.00 38.31 289 VAL A CA 1
ATOM 2303 C C . VAL A 1 289 ? 25.572 -2.930 18.937 1.00 38.31 289 VAL A C 1
ATOM 2305 O O . VAL A 1 289 ? 25.422 -1.719 18.748 1.00 38.31 289 VAL A O 1
ATOM 2308 N N . ARG A 1 290 ? 25.775 -3.435 20.164 1.00 37.97 290 ARG A N 1
ATOM 2309 C CA . ARG A 1 290 ? 26.226 -2.590 21.284 1.00 37.97 290 ARG A CA 1
ATOM 2310 C C . ARG A 1 290 ? 27.542 -1.934 20.865 1.00 37.97 290 ARG A C 1
ATOM 2312 O O . ARG A 1 290 ? 28.377 -2.577 20.240 1.00 37.97 290 ARG A O 1
ATOM 2319 N N . ALA A 1 291 ? 27.751 -0.660 21.198 1.00 44.69 291 ALA A N 1
ATOM 2320 C CA . ALA A 1 291 ? 28.854 0.122 20.624 1.00 44.69 291 ALA A CA 1
ATOM 2321 C C . ALA A 1 291 ? 30.262 -0.490 20.822 1.00 44.69 291 ALA A C 1
ATOM 2323 O O . ALA A 1 291 ? 31.142 -0.225 20.006 1.00 44.69 291 ALA A O 1
ATOM 2324 N N . ALA A 1 292 ? 30.443 -1.326 21.853 1.00 47.28 292 ALA A N 1
ATOM 2325 C CA . ALA A 1 292 ? 31.671 -2.063 22.148 1.00 47.28 292 ALA A CA 1
ATOM 2326 C C . ALA A 1 292 ? 32.030 -3.153 21.116 1.00 47.28 292 ALA A C 1
ATOM 2328 O O . ALA A 1 292 ? 33.210 -3.404 20.881 1.00 47.28 292 ALA A O 1
ATOM 2329 N N . ASP A 1 293 ? 31.044 -3.787 20.477 1.00 49.81 293 ASP A N 1
ATOM 2330 C CA . ASP A 1 293 ? 31.258 -5.022 19.704 1.00 49.81 293 ASP A CA 1
ATOM 2331 C C . ASP A 1 293 ? 31.544 -4.775 18.212 1.00 49.81 293 ASP A C 1
ATOM 2333 O O . ASP A 1 293 ? 31.836 -5.704 17.463 1.00 49.81 293 ASP A O 1
ATOM 2337 N N . LYS A 1 294 ? 31.562 -3.502 17.784 1.00 50.12 294 LYS A N 1
ATOM 2338 C CA . LYS A 1 294 ? 31.823 -3.056 16.397 1.00 50.12 294 LYS A CA 1
ATOM 2339 C C . LYS A 1 294 ? 33.137 -3.547 15.771 1.00 50.12 294 LYS A C 1
ATOM 2341 O O . LYS A 1 294 ? 33.284 -3.434 14.558 1.00 50.12 294 LYS A O 1
ATOM 2346 N N . TRP A 1 295 ? 34.076 -4.037 16.578 1.00 49.72 295 TRP A N 1
ATOM 2347 C CA . TRP A 1 295 ? 35.420 -4.451 16.161 1.00 49.72 295 TRP A CA 1
ATOM 2348 C C . TRP A 1 295 ? 35.673 -5.964 16.292 1.00 49.72 295 TRP A C 1
ATOM 2350 O O . TRP A 1 295 ? 36.769 -6.424 15.986 1.00 49.72 295 TRP A O 1
ATOM 2360 N N . LYS A 1 296 ? 34.692 -6.754 16.754 1.00 43.75 296 LYS A N 1
ATOM 2361 C CA . LYS A 1 296 ? 34.876 -8.177 17.103 1.00 43.75 296 LYS A CA 1
ATOM 2362 C C . LYS A 1 296 ? 34.364 -9.148 16.035 1.00 43.75 296 LYS A C 1
ATOM 2364 O O . LYS A 1 296 ? 33.580 -10.046 16.324 1.00 43.75 296 LYS A O 1
ATOM 2369 N N . GLY A 1 297 ? 34.856 -8.989 14.810 1.00 44.50 297 GLY A N 1
ATOM 2370 C CA . GLY A 1 297 ? 34.713 -9.996 13.758 1.00 44.50 297 GLY A CA 1
ATOM 2371 C C . GLY A 1 297 ? 34.401 -9.421 12.382 1.00 44.50 297 GLY A C 1
ATOM 2372 O O . GLY A 1 297 ? 33.779 -8.367 12.244 1.00 44.50 297 GLY A O 1
ATOM 2373 N N . PHE A 1 298 ? 34.806 -10.160 11.350 1.00 38.91 298 PHE A N 1
ATOM 2374 C CA . PHE A 1 298 ? 34.273 -9.968 10.009 1.00 38.91 298 PHE A CA 1
ATOM 2375 C C . PHE A 1 298 ? 32.769 -10.237 10.045 1.00 38.91 298 PHE A C 1
ATOM 2377 O O . PHE A 1 298 ? 32.331 -11.260 10.573 1.00 38.91 298 PHE A O 1
ATOM 2384 N N . ARG A 1 299 ? 31.968 -9.342 9.457 1.00 41.78 299 ARG A N 1
ATOM 2385 C CA . ARG A 1 299 ? 30.571 -9.671 9.171 1.00 41.78 299 ARG A CA 1
ATOM 2386 C C . ARG A 1 299 ? 30.573 -10.867 8.225 1.00 41.78 299 ARG A C 1
ATOM 2388 O O . ARG A 1 299 ? 31.055 -10.729 7.102 1.00 41.78 299 ARG A O 1
ATOM 2395 N N . LYS A 1 300 ? 29.976 -11.991 8.632 1.00 40.78 300 LYS A N 1
ATOM 2396 C CA . LYS A 1 300 ? 29.370 -12.880 7.640 1.00 40.78 300 LYS A CA 1
ATOM 2397 C C . LYS A 1 300 ? 28.359 -12.020 6.887 1.00 40.78 300 LYS A C 1
ATOM 2399 O O . LYS A 1 300 ? 27.455 -11.456 7.498 1.00 40.78 300 LYS A O 1
ATOM 2404 N N . THR A 1 301 ? 28.568 -11.816 5.594 1.00 38.88 301 THR A N 1
ATOM 2405 C CA . THR A 1 301 ? 27.534 -11.225 4.751 1.00 38.88 301 THR A CA 1
ATOM 2406 C C . THR A 1 301 ? 26.466 -12.282 4.560 1.00 38.88 301 THR A C 1
ATOM 2408 O O . THR A 1 301 ? 26.761 -13.327 3.981 1.00 38.88 301 THR A O 1
ATOM 2411 N N . ASN A 1 302 ? 25.255 -12.013 5.045 1.00 42.94 302 ASN A N 1
ATOM 2412 C CA . ASN A 1 302 ? 24.084 -12.815 4.708 1.00 42.94 302 ASN A CA 1
ATOM 2413 C C . ASN A 1 302 ? 23.990 -12.954 3.179 1.00 42.94 302 ASN A C 1
ATOM 2415 O O . ASN A 1 302 ? 24.417 -12.054 2.444 1.00 42.94 302 ASN A O 1
ATOM 2419 N N . VAL A 1 303 ? 23.411 -14.070 2.731 1.00 39.09 303 VAL A N 1
ATOM 2420 C CA . VAL A 1 303 ? 22.958 -14.278 1.348 1.00 39.09 303 VAL A CA 1
ATOM 2421 C C . VAL A 1 303 ? 22.232 -13.006 0.899 1.00 39.09 303 VAL A C 1
ATOM 2423 O O . VAL A 1 303 ? 21.314 -12.550 1.587 1.00 39.09 303 VAL A O 1
ATOM 2426 N N . LYS A 1 304 ? 22.690 -12.352 -0.175 1.00 46.06 304 LYS A N 1
ATOM 2427 C CA . LYS A 1 304 ? 22.048 -11.111 -0.641 1.00 46.06 304 LYS A CA 1
ATOM 2428 C C . LYS A 1 304 ? 20.685 -11.475 -1.228 1.00 46.06 304 LYS A C 1
ATOM 2430 O O . LYS A 1 304 ? 20.505 -12.599 -1.677 1.00 46.06 304 LYS A O 1
ATOM 2435 N N . ALA A 1 305 ? 19.751 -10.525 -1.308 1.00 44.22 305 ALA A N 1
ATOM 2436 C CA . ALA A 1 305 ? 18.428 -10.787 -1.892 1.00 44.22 305 ALA A CA 1
ATOM 2437 C C . ALA A 1 305 ? 18.527 -11.449 -3.287 1.00 44.22 305 ALA A C 1
ATOM 2439 O O . ALA A 1 305 ? 17.915 -12.483 -3.520 1.00 44.22 305 ALA A O 1
ATOM 2440 N N . ARG A 1 306 ? 19.428 -10.923 -4.133 1.00 42.19 306 ARG A N 1
ATOM 2441 C CA . ARG A 1 306 ? 19.815 -11.436 -5.466 1.00 42.19 306 ARG A CA 1
ATOM 2442 C C . ARG A 1 306 ? 20.560 -12.789 -5.507 1.00 42.19 306 ARG A C 1
ATOM 2444 O O . ARG A 1 306 ? 20.976 -13.221 -6.573 1.00 42.19 306 ARG A O 1
ATOM 2451 N N . ASP A 1 307 ? 20.865 -13.377 -4.352 1.00 39.59 307 ASP A N 1
ATOM 2452 C CA . ASP A 1 307 ? 21.521 -14.685 -4.229 1.00 39.59 307 ASP A CA 1
ATOM 2453 C C . ASP A 1 307 ? 20.486 -15.766 -3.792 1.00 39.59 307 ASP A C 1
ATOM 2455 O O . ASP A 1 307 ? 20.862 -16.899 -3.494 1.00 39.59 307 ASP A O 1
ATOM 2459 N N . THR A 1 308 ? 19.184 -15.431 -3.737 1.00 49.69 308 THR A N 1
ATOM 2460 C CA . THR A 1 308 ? 18.072 -16.357 -3.428 1.00 49.69 308 THR A CA 1
ATOM 2461 C C . THR A 1 308 ? 17.457 -16.953 -4.700 1.00 49.69 308 THR A C 1
ATOM 2463 O O . THR A 1 308 ? 17.479 -16.320 -5.754 1.00 49.69 308 THR A O 1
ATOM 2466 N N . ILE A 1 309 ? 16.864 -18.153 -4.623 1.00 44.22 309 ILE A N 1
ATOM 2467 C CA . ILE A 1 309 ? 16.289 -18.841 -5.802 1.00 44.22 309 ILE A CA 1
ATOM 2468 C C . ILE A 1 309 ? 15.150 -18.024 -6.444 1.00 44.22 309 ILE A C 1
ATOM 2470 O O . ILE A 1 309 ? 15.087 -17.941 -7.666 1.00 44.22 309 ILE A O 1
ATOM 2474 N N . ALA A 1 310 ? 14.354 -17.304 -5.642 1.00 43.16 310 ALA A N 1
ATOM 2475 C CA . ALA A 1 310 ? 13.323 -16.358 -6.101 1.00 43.16 310 ALA A CA 1
ATOM 2476 C C . ALA A 1 310 ? 13.858 -15.183 -6.958 1.00 43.16 310 ALA A C 1
ATOM 2478 O O . ALA A 1 310 ? 13.086 -14.379 -7.472 1.00 43.16 310 ALA A O 1
ATOM 2479 N N . THR A 1 311 ? 15.182 -15.057 -7.093 1.00 49.69 311 THR A N 1
ATOM 2480 C CA . THR A 1 311 ? 15.863 -14.049 -7.922 1.00 49.69 311 THR A CA 1
ATOM 2481 C C . THR A 1 311 ? 16.762 -14.655 -9.009 1.00 49.69 311 THR A C 1
ATOM 2483 O O . THR A 1 311 ? 17.520 -13.927 -9.645 1.00 49.69 311 THR A O 1
ATOM 2486 N N . GLN A 1 312 ? 16.702 -15.977 -9.218 1.00 51.38 312 GLN A N 1
ATOM 2487 C CA . GLN A 1 312 ? 17.471 -16.686 -10.253 1.00 51.38 312 GLN A CA 1
ATOM 2488 C C . GLN A 1 312 ? 16.708 -16.803 -11.581 1.00 51.38 312 GLN A C 1
ATOM 2490 O O . GLN A 1 312 ? 17.326 -16.807 -12.642 1.00 51.38 312 GLN A O 1
ATOM 2495 N N . THR A 1 313 ? 15.376 -16.835 -11.542 1.00 61.84 313 THR A N 1
ATOM 2496 C CA . THR A 1 313 ? 14.519 -16.544 -12.699 1.00 61.84 313 THR A CA 1
ATOM 2497 C C . THR A 1 313 ? 14.437 -15.035 -12.909 1.00 61.84 313 THR A C 1
ATOM 2499 O O . THR A 1 313 ? 14.153 -14.309 -11.954 1.00 61.84 313 THR A O 1
ATOM 2502 N N . MET A 1 314 ? 14.638 -14.548 -14.138 1.00 69.50 314 MET A N 1
ATOM 2503 C CA . MET A 1 314 ? 14.348 -13.143 -14.446 1.00 69.50 314 MET A CA 1
ATOM 2504 C C . MET A 1 314 ? 12.835 -12.883 -14.352 1.00 69.50 314 MET A C 1
ATOM 2506 O O . MET A 1 314 ? 12.065 -13.632 -14.959 1.00 69.50 314 MET A O 1
ATOM 2510 N N . PRO A 1 315 ? 12.394 -11.833 -13.636 1.00 79.31 315 PRO A N 1
ATOM 2511 C CA . PRO A 1 315 ? 11.016 -11.370 -13.707 1.00 79.31 315 PRO A CA 1
ATOM 2512 C C . PRO A 1 315 ? 10.556 -11.071 -15.139 1.00 79.31 315 PRO A C 1
ATOM 2514 O O . PRO A 1 315 ? 11.334 -10.727 -16.032 1.00 79.31 315 PRO A O 1
ATOM 2517 N N . LYS A 1 316 ? 9.240 -11.135 -15.336 1.00 86.44 316 LYS A N 1
ATOM 2518 C CA . LYS A 1 316 ? 8.573 -10.732 -16.575 1.00 86.44 316 LYS A CA 1
ATOM 2519 C C . LYS A 1 316 ? 8.723 -9.221 -16.805 1.00 86.44 316 LYS A C 1
ATOM 2521 O O . LYS A 1 316 ? 8.269 -8.428 -15.977 1.00 86.44 316 LYS A O 1
ATOM 2526 N N . VAL A 1 317 ? 9.276 -8.827 -17.951 1.00 91.25 317 VAL A N 1
ATOM 2527 C CA . VAL A 1 317 ? 9.369 -7.420 -18.378 1.00 91.25 317 VAL A CA 1
ATOM 2528 C C . VAL A 1 317 ? 7.977 -6.835 -18.662 1.00 91.25 317 VAL A C 1
ATOM 2530 O O . VAL A 1 317 ? 7.031 -7.536 -19.035 1.00 91.25 317 VAL A O 1
ATOM 2533 N N . HIS A 1 318 ? 7.819 -5.533 -18.431 1.00 94.12 318 HIS A N 1
ATOM 2534 C CA . HIS A 1 318 ? 6.547 -4.844 -18.624 1.00 94.12 318 HIS A CA 1
ATOM 2535 C C . HIS A 1 318 ? 6.101 -4.813 -20.100 1.00 94.12 318 HIS A C 1
ATOM 2537 O O . HIS A 1 318 ? 6.914 -4.481 -20.960 1.00 94.12 318 HIS A O 1
ATOM 2543 N N . PRO A 1 319 ? 4.808 -5.021 -20.430 1.00 93.44 319 PRO A N 1
ATOM 2544 C CA . PRO A 1 319 ? 4.332 -5.001 -21.819 1.00 93.44 319 PRO A CA 1
ATOM 2545 C C . PRO A 1 319 ? 4.592 -3.701 -22.602 1.00 93.44 319 PRO A C 1
ATOM 2547 O O . PRO A 1 319 ? 4.655 -3.749 -23.825 1.00 93.44 319 PRO A O 1
ATOM 2550 N N . LEU A 1 320 ? 4.762 -2.559 -21.918 1.00 93.00 320 LEU A N 1
ATOM 2551 C CA . LEU A 1 320 ? 5.143 -1.272 -22.535 1.00 93.00 320 LEU A CA 1
ATOM 2552 C C . LEU A 1 320 ? 6.638 -1.169 -22.897 1.00 93.00 320 LEU A C 1
ATOM 2554 O O . LEU A 1 320 ? 7.062 -0.146 -23.425 1.00 93.00 320 LEU A O 1
ATOM 2558 N N . LEU A 1 321 ? 7.445 -2.180 -22.568 1.00 92.25 321 LEU A N 1
ATOM 2559 C CA . LEU A 1 321 ? 8.890 -2.195 -22.788 1.00 92.25 321 LEU A CA 1
ATOM 2560 C C . LEU A 1 321 ? 9.334 -3.197 -23.857 1.00 92.25 321 LEU A C 1
ATOM 2562 O O . LEU A 1 321 ? 10.532 -3.386 -23.983 1.00 92.25 321 LEU A O 1
ATOM 2566 N N . LYS A 1 322 ? 8.440 -3.827 -24.630 1.00 90.88 322 LYS A N 1
ATOM 2567 C CA . LYS A 1 322 ? 8.827 -4.858 -25.619 1.00 90.88 322 LYS A CA 1
ATOM 2568 C C . LYS A 1 322 ? 9.923 -4.395 -26.582 1.00 90.88 322 LYS A C 1
ATOM 2570 O O . LYS A 1 322 ? 10.951 -5.048 -26.685 1.00 90.88 322 LYS A O 1
ATOM 2575 N N . ASP A 1 323 ? 9.754 -3.224 -27.188 1.00 90.25 323 ASP A N 1
ATOM 2576 C CA . ASP A 1 323 ? 10.744 -2.596 -28.069 1.00 90.25 323 ASP A CA 1
ATOM 2577 C C . ASP A 1 323 ? 12.092 -2.371 -27.353 1.00 90.25 323 ASP A C 1
ATOM 2579 O O . ASP A 1 323 ? 13.155 -2.424 -27.961 1.00 90.25 323 ASP A O 1
ATOM 2583 N N . ALA A 1 324 ? 12.062 -2.109 -26.041 1.00 90.75 324 ALA A N 1
ATOM 2584 C CA . ALA A 1 324 ? 13.256 -1.937 -25.220 1.00 90.75 324 ALA A CA 1
ATOM 2585 C C . ALA A 1 324 ? 13.863 -3.269 -24.753 1.00 90.75 324 ALA A C 1
ATOM 2587 O O . ALA A 1 324 ? 15.070 -3.343 -24.569 1.00 90.75 324 ALA A O 1
ATOM 2588 N N . GLU A 1 325 ? 13.048 -4.304 -24.561 1.00 90.62 325 GLU A N 1
ATOM 2589 C CA . GLU A 1 325 ? 13.448 -5.677 -24.249 1.00 90.62 325 GLU A CA 1
ATOM 2590 C C . GLU A 1 325 ? 14.192 -6.286 -25.443 1.00 90.62 325 GLU A C 1
ATOM 2592 O O . GLU A 1 325 ? 15.292 -6.804 -25.275 1.00 90.62 325 GLU A O 1
ATOM 2597 N N . GLU A 1 326 ? 13.657 -6.104 -26.654 1.00 89.62 326 GLU A N 1
ATOM 2598 C CA . GLU A 1 326 ? 14.304 -6.473 -27.917 1.00 89.62 326 GLU A CA 1
ATOM 2599 C C . GLU A 1 326 ? 15.647 -5.742 -28.095 1.00 89.62 326 GLU A C 1
ATOM 2601 O O . GLU A 1 326 ? 16.652 -6.386 -28.359 1.00 89.62 326 GLU A O 1
ATOM 2606 N N . ILE A 1 327 ? 15.725 -4.430 -27.830 1.00 89.56 327 ILE A N 1
ATOM 2607 C CA . ILE A 1 327 ? 16.995 -3.673 -27.904 1.00 89.56 327 ILE A CA 1
ATOM 2608 C C . ILE A 1 327 ? 17.988 -4.034 -26.774 1.00 89.56 327 ILE A C 1
ATOM 2610 O O . ILE A 1 327 ? 19.194 -3.856 -26.939 1.00 89.56 327 ILE A O 1
ATOM 2614 N N . PHE A 1 328 ? 17.520 -4.489 -25.605 1.00 86.19 328 PHE A N 1
ATOM 2615 C CA . PHE A 1 328 ? 18.379 -4.757 -24.438 1.00 86.19 328 PHE A CA 1
ATOM 2616 C C . PHE A 1 328 ? 18.894 -6.205 -24.375 1.00 86.19 328 PHE A C 1
ATOM 2618 O O . PHE A 1 328 ? 19.951 -6.440 -23.788 1.00 86.19 328 PHE A O 1
ATOM 2625 N N . PHE A 1 329 ? 18.162 -7.163 -24.951 1.00 84.88 329 PHE A N 1
ATOM 2626 C CA . PHE A 1 329 ? 18.503 -8.593 -24.935 1.00 84.88 329 PHE A CA 1
ATOM 2627 C C . PHE A 1 329 ? 18.666 -9.218 -26.333 1.00 84.88 329 PHE A C 1
ATOM 2629 O O . PHE A 1 329 ? 19.182 -10.327 -26.434 1.00 84.88 329 PHE A O 1
ATOM 2636 N N . GLY A 1 330 ? 18.223 -8.552 -27.401 1.00 72.12 330 GLY A N 1
ATOM 2637 C CA . GLY A 1 330 ? 18.277 -9.064 -28.769 1.00 72.12 330 GLY A CA 1
ATOM 2638 C C . GLY A 1 330 ? 19.584 -8.739 -29.484 1.00 72.12 330 GLY A C 1
ATOM 2639 O O . GLY A 1 330 ? 19.645 -7.761 -30.217 1.00 72.12 330 GLY A O 1
ATOM 2640 N N . ASP A 1 331 ? 20.591 -9.592 -29.296 1.00 54.12 331 ASP A N 1
ATOM 2641 C CA . ASP A 1 331 ? 21.653 -9.860 -30.284 1.00 54.12 331 ASP A CA 1
ATOM 2642 C C . ASP A 1 331 ? 22.342 -11.202 -29.936 1.00 54.12 331 ASP A C 1
ATOM 2644 O O . ASP A 1 331 ? 23.538 -11.282 -29.679 1.00 54.12 331 ASP A O 1
ATOM 2648 N N . ASP A 1 332 ? 21.544 -12.279 -29.897 1.00 53.84 332 ASP A N 1
ATOM 2649 C CA . ASP A 1 332 ? 21.996 -13.682 -29.751 1.00 53.84 332 ASP A CA 1
ATOM 2650 C C . ASP A 1 332 ? 21.928 -14.414 -31.117 1.00 53.84 332 ASP A C 1
ATOM 2652 O O . ASP A 1 332 ? 21.616 -15.601 -31.222 1.00 53.84 332 ASP A O 1
ATOM 2656 N N . THR A 1 333 ? 22.188 -13.673 -32.202 1.00 47.97 333 THR A N 1
ATOM 2657 C CA . THR A 1 333 ? 22.380 -14.202 -33.564 1.00 47.97 333 THR A CA 1
ATOM 2658 C C . THR A 1 333 ? 23.810 -13.981 -34.051 1.00 47.97 333 THR A C 1
ATOM 2660 O O . THR A 1 333 ? 24.025 -13.499 -35.164 1.00 47.97 333 THR A O 1
ATOM 2663 N N . ASP A 1 334 ? 24.789 -14.375 -33.232 1.00 47.56 334 ASP A N 1
ATOM 2664 C CA . ASP A 1 334 ? 26.071 -14.828 -33.774 1.00 47.56 334 ASP A CA 1
ATOM 2665 C C . ASP A 1 334 ? 25.787 -16.091 -34.604 1.00 47.56 334 ASP A C 1
ATOM 2667 O O . ASP A 1 334 ? 25.485 -17.168 -34.088 1.00 47.56 334 ASP A O 1
ATOM 2671 N N . SER A 1 335 ? 25.793 -15.929 -35.925 1.00 46.84 335 SER A N 1
ATOM 2672 C CA . SER A 1 335 ? 25.662 -17.028 -36.873 1.00 46.84 335 SER A CA 1
ATOM 2673 C C . SER A 1 335 ? 26.980 -17.802 -36.943 1.00 46.84 335 SER A C 1
ATOM 2675 O O . SER A 1 335 ? 27.906 -17.365 -37.631 1.00 46.84 335 SER A O 1
ATOM 2677 N N . ASP A 1 336 ? 27.039 -18.956 -36.274 1.00 46.94 336 ASP A N 1
ATOM 2678 C CA . ASP A 1 336 ? 28.067 -19.993 -36.470 1.00 46.94 336 ASP A CA 1
ATOM 2679 C C . ASP A 1 336 ? 27.933 -20.635 -37.878 1.00 46.94 336 ASP A C 1
ATOM 2681 O O . ASP A 1 336 ? 27.598 -21.812 -38.031 1.00 46.94 336 ASP A O 1
ATOM 2685 N N . ASP A 1 337 ? 28.171 -19.837 -38.924 1.00 44.91 337 ASP A N 1
ATOM 2686 C CA . ASP A 1 337 ? 28.356 -20.284 -40.310 1.00 44.91 337 ASP A CA 1
ATOM 2687 C C . ASP A 1 337 ? 29.838 -20.692 -40.518 1.00 44.91 337 ASP A C 1
ATOM 2689 O O . ASP A 1 337 ? 30.664 -19.871 -40.934 1.00 44.91 337 ASP A O 1
ATOM 2693 N N . GLU A 1 338 ? 30.177 -21.959 -40.220 1.00 38.69 338 GLU A N 1
ATOM 2694 C CA . GLU A 1 338 ? 31.435 -22.634 -40.641 1.00 38.69 338 GLU A CA 1
ATOM 2695 C C . GLU A 1 338 ? 31.356 -23.233 -42.064 1.00 38.69 338 GLU A C 1
ATOM 2697 O O . GLU A 1 338 ? 30.360 -23.927 -42.382 1.00 38.69 338 GLU A O 1
#